Protein AF-A0A7G9YN73-F1 (afdb_monomer_lite)

Secondary structure (DSSP, 8-state):
--TTHHHHHHHHHHHHHTS----S-EE--EEEEEEEEE-TT-EEE-GGGEEEEEEEEETTEEEEEEEETTEEEEEEEESS-EEEEEEETTEEEEEEEEEEETTS-SSEEEEEEEEPPTTS--PPPSEEEEEEEEEBT-EEE-STTEEEEEEEEETTEEEEEEEETTEEEEEEEEETTT-EEEEEEEETTEEEEEEEEEEEEEETTTEEEEEEEEE-PPPPP------------HHHHHHHSHHHHHHHHHHHHHHHHHHHHHHHHHTT-

Structure (mmCIF, N/CA/C/O backbone):
data_AF-A0A7G9YN73-F1
#
_entry.id   AF-A0A7G9YN73-F1
#
loop_
_atom_site.group_PDB
_atom_site.id
_atom_site.type_symbol
_atom_site.label_atom_id
_atom_site.label_alt_id
_atom_site.label_comp_id
_atom_site.label_asym_id
_atom_site.label_entity_id
_atom_site.label_seq_id
_atom_site.pdbx_PDB_ins_code
_atom_site.Cartn_x
_atom_site.Cartn_y
_atom_site.Cartn_z
_atom_site.occupancy
_atom_site.B_iso_or_equiv
_atom_site.auth_seq_id
_atom_site.auth_comp_id
_atom_site.auth_asym_id
_atom_site.auth_atom_id
_atom_site.pdbx_PDB_model_num
ATOM 1 N N . MET A 1 1 ? -33.867 18.547 -53.505 1.00 44.62 1 MET A N 1
ATOM 2 C CA . MET A 1 1 ? -32.420 18.485 -53.198 1.00 44.62 1 MET A CA 1
ATOM 3 C C . MET A 1 1 ? -32.317 18.441 -51.689 1.00 44.62 1 MET A C 1
ATOM 5 O O . MET A 1 1 ? -32.310 19.485 -51.052 1.00 44.62 1 MET A O 1
ATOM 9 N N . ASP A 1 2 ? -32.331 17.235 -51.126 1.00 42.69 2 ASP A N 1
ATOM 10 C CA . ASP A 1 2 ? -32.435 17.046 -49.678 1.00 42.69 2 ASP A CA 1
ATOM 11 C C . ASP A 1 2 ? -31.037 16.909 -49.077 1.00 42.69 2 ASP A C 1
ATOM 13 O O . ASP A 1 2 ? -30.429 15.843 -49.051 1.00 42.69 2 ASP A O 1
ATOM 17 N N . GLY A 1 3 ? -30.502 18.043 -48.624 1.00 47.88 3 GLY A N 1
ATOM 18 C CA . GLY A 1 3 ? -29.172 18.182 -48.029 1.00 47.88 3 GLY A CA 1
ATOM 19 C C . GLY A 1 3 ? -29.056 17.668 -46.589 1.00 47.88 3 GLY A C 1
ATOM 20 O O . GLY A 1 3 ? -28.385 18.301 -45.776 1.00 47.88 3 GLY A O 1
ATOM 21 N N . SER A 1 4 ? -29.710 16.558 -46.233 1.00 47.06 4 SER A N 1
ATOM 22 C CA . SER A 1 4 ? -29.700 16.032 -44.854 1.00 47.06 4 SER A CA 1
ATOM 23 C C . SER A 1 4 ? -28.693 14.905 -44.613 1.00 47.06 4 SER A C 1
ATOM 25 O O . SER A 1 4 ? -28.302 14.667 -43.474 1.00 47.06 4 SER A O 1
ATOM 27 N N . THR A 1 5 ? -28.246 14.215 -45.661 1.00 47.91 5 THR A N 1
ATOM 28 C CA . THR A 1 5 ? -27.322 13.074 -45.565 1.00 47.91 5 THR A CA 1
ATOM 29 C C . THR A 1 5 ? -25.873 13.436 -45.196 1.00 47.91 5 THR A C 1
ATOM 31 O O . THR A 1 5 ? -25.288 12.689 -44.412 1.00 47.91 5 THR A O 1
ATOM 34 N N . PRO A 1 6 ? -25.273 14.567 -45.639 1.00 47.47 6 PRO A N 1
ATOM 35 C CA . PRO A 1 6 ? -23.891 14.872 -45.259 1.00 47.47 6 PRO A CA 1
ATOM 36 C C . PRO A 1 6 ? -23.761 15.294 -43.787 1.00 47.47 6 PRO A C 1
ATOM 38 O O . PRO A 1 6 ? -22.733 15.043 -43.172 1.00 47.47 6 PRO A O 1
ATOM 41 N N . ARG A 1 7 ? -24.803 15.868 -43.167 1.00 45.44 7 ARG A N 1
ATOM 42 C CA . ARG A 1 7 ? -24.726 16.353 -41.774 1.00 45.44 7 ARG A CA 1
ATOM 43 C C . ARG A 1 7 ? -24.653 15.227 -40.738 1.00 45.44 7 ARG A C 1
ATOM 45 O O . ARG A 1 7 ? -23.984 15.387 -39.725 1.00 45.44 7 ARG A O 1
ATOM 52 N N . ILE A 1 8 ? -25.291 14.085 -40.996 1.00 50.03 8 ILE A N 1
ATOM 53 C CA . ILE A 1 8 ? -25.320 12.950 -40.056 1.00 50.03 8 ILE A CA 1
ATOM 54 C C . ILE A 1 8 ? -23.959 12.237 -40.016 1.00 50.03 8 ILE A C 1
ATOM 56 O O . ILE A 1 8 ? -23.480 11.888 -38.940 1.00 50.03 8 ILE A O 1
ATOM 60 N N . ILE A 1 9 ? -23.281 12.101 -41.161 1.00 51.75 9 ILE A N 1
ATOM 61 C CA . ILE A 1 9 ? -21.940 11.497 -41.227 1.00 51.75 9 ILE A CA 1
ATOM 62 C C . ILE A 1 9 ? -20.922 12.362 -40.466 1.00 51.75 9 ILE A C 1
ATOM 64 O O . ILE A 1 9 ? -20.153 11.830 -39.670 1.00 51.75 9 ILE A O 1
ATOM 68 N N . PHE A 1 10 ? -20.975 13.691 -40.616 1.00 49.09 10 PHE A N 1
ATOM 69 C CA . PHE A 1 10 ? -20.087 14.606 -39.886 1.00 49.09 10 PHE A CA 1
ATOM 70 C C . PHE A 1 10 ? -20.322 14.613 -38.367 1.00 49.09 10 PHE A C 1
ATOM 72 O O . PHE A 1 10 ? -19.358 14.693 -37.613 1.00 49.09 10 PHE A O 1
ATOM 79 N N . ILE A 1 11 ? -21.569 14.477 -37.900 1.00 51.62 11 ILE A N 1
ATOM 80 C CA . ILE A 1 11 ? -21.872 14.405 -36.459 1.00 51.62 11 ILE A CA 1
ATOM 81 C C . ILE A 1 11 ? -21.387 13.073 -35.863 1.00 51.62 11 ILE A C 1
ATOM 83 O O . ILE A 1 11 ? -20.844 13.060 -34.764 1.00 51.62 11 ILE A O 1
ATOM 87 N N . THR A 1 12 ? -21.498 11.963 -36.600 1.00 51.97 12 THR A N 1
ATOM 88 C CA . THR A 1 12 ? -21.032 10.645 -36.124 1.00 51.97 12 THR A CA 1
ATOM 89 C C . THR A 1 12 ? -19.499 10.563 -36.083 1.00 51.97 12 THR A C 1
ATOM 91 O O . THR A 1 12 ? -18.935 10.016 -35.138 1.00 51.97 12 THR A O 1
ATOM 94 N N . LEU A 1 13 ? -18.813 11.173 -37.061 1.00 47.59 13 LEU A N 1
ATOM 95 C CA . LEU A 1 13 ? -17.350 11.286 -37.075 1.00 47.59 13 LEU A CA 1
ATOM 96 C C . LEU A 1 13 ? -16.834 12.239 -35.980 1.00 47.59 13 LEU A C 1
ATOM 98 O O . LEU A 1 13 ? -15.791 11.984 -35.389 1.00 47.59 13 LEU A O 1
ATOM 102 N N . ALA A 1 14 ? -17.584 13.304 -35.669 1.00 51.03 14 ALA A N 1
ATOM 103 C CA . ALA A 1 14 ? -17.273 14.196 -34.555 1.00 51.03 14 ALA A CA 1
ATOM 104 C C . ALA A 1 14 ? -17.432 13.493 -33.197 1.00 51.03 14 ALA A C 1
ATOM 106 O O . ALA A 1 14 ? -16.601 13.692 -32.327 1.00 51.03 14 ALA A O 1
ATOM 107 N N . ILE A 1 15 ? -18.424 12.612 -33.021 1.00 50.22 15 ILE A N 1
ATOM 108 C CA . ILE A 1 15 ? -18.606 11.850 -31.770 1.00 50.22 15 ILE A CA 1
ATOM 109 C C . ILE A 1 15 ? -17.478 10.820 -31.557 1.00 50.22 15 ILE A C 1
ATOM 111 O O . ILE A 1 15 ? -17.056 10.619 -30.423 1.00 50.22 15 ILE A O 1
ATOM 115 N N . LEU A 1 16 ? -16.918 10.236 -32.625 1.00 47.12 16 LEU A N 1
ATOM 116 C CA . LEU A 1 16 ? -15.710 9.391 -32.552 1.00 47.12 16 LEU A CA 1
ATOM 117 C C . LEU A 1 16 ? -14.421 10.188 -32.269 1.00 47.12 16 LEU A C 1
ATOM 119 O O . LEU A 1 16 ? -13.476 9.634 -31.716 1.00 47.12 16 LEU A O 1
ATOM 123 N N . LEU A 1 17 ? -14.388 11.481 -32.611 1.00 42.28 17 LEU A N 1
ATOM 124 C CA . LEU A 1 17 ? -13.289 12.406 -32.292 1.00 42.28 17 LEU A CA 1
ATOM 125 C C . LEU A 1 17 ? -13.424 13.068 -30.908 1.00 42.28 17 LEU A C 1
ATOM 127 O O . LEU A 1 17 ? -12.475 13.697 -30.450 1.00 42.28 17 LEU A O 1
ATOM 131 N N . ILE A 1 18 ? -14.572 12.917 -30.238 1.00 41.09 18 ILE A N 1
ATOM 132 C CA . ILE A 1 18 ? -14.818 13.361 -28.855 1.00 41.09 18 ILE A CA 1
ATOM 133 C C . ILE A 1 18 ? -14.827 12.137 -27.921 1.00 41.09 18 ILE A C 1
ATOM 135 O O . ILE A 1 18 ? -15.539 12.109 -26.921 1.00 41.09 18 ILE A O 1
ATOM 139 N N . ILE A 1 19 ? -14.025 11.100 -28.205 1.00 46.16 19 ILE A N 1
ATOM 140 C CA . ILE A 1 19 ? -13.527 10.291 -27.088 1.00 46.16 19 ILE A CA 1
ATOM 141 C C . ILE A 1 19 ? -12.626 11.255 -26.328 1.00 46.16 19 ILE A C 1
ATOM 143 O O . ILE A 1 19 ? -11.662 11.751 -26.919 1.00 46.16 19 ILE A O 1
ATOM 147 N N . PRO A 1 20 ? -12.944 11.598 -25.074 1.00 41.44 20 PRO A N 1
ATOM 148 C CA . PRO A 1 20 ? -12.065 12.444 -24.313 1.00 41.44 20 PRO A CA 1
ATOM 149 C C . PRO A 1 20 ? -10.736 11.699 -24.244 1.00 41.44 20 PRO A C 1
ATOM 151 O O . PRO A 1 20 ? -10.624 10.674 -23.574 1.00 41.44 20 PRO A O 1
ATOM 154 N N . ILE A 1 21 ? -9.709 12.234 -24.897 1.00 46.59 21 ILE A N 1
ATOM 155 C CA . ILE A 1 21 ? -8.358 12.117 -24.368 1.00 46.59 21 ILE A CA 1
ATOM 156 C C . ILE A 1 21 ? -8.393 12.983 -23.105 1.00 46.59 21 ILE A C 1
ATOM 158 O O . ILE A 1 21 ? -7.892 14.104 -23.070 1.00 46.59 21 ILE A O 1
ATOM 162 N N . CYS A 1 22 ? -9.100 12.501 -22.081 1.00 40.88 22 CYS A N 1
ATOM 163 C CA . CYS A 1 22 ? -8.922 12.956 -20.722 1.00 40.88 22 CYS A CA 1
ATOM 164 C C . CYS A 1 22 ? -7.547 12.427 -20.336 1.00 40.88 22 CYS A C 1
ATOM 166 O O . CYS A 1 22 ? -7.426 11.371 -19.731 1.00 40.88 22 CYS A O 1
ATOM 168 N N . ALA A 1 23 ? -6.509 13.142 -20.769 1.00 40.47 23 ALA A N 1
ATOM 169 C CA . ALA A 1 23 ? -5.160 13.006 -20.257 1.00 40.47 23 ALA A CA 1
ATOM 170 C C . ALA A 1 23 ? -5.147 13.553 -18.820 1.00 40.47 23 ALA A C 1
ATOM 172 O O . ALA A 1 23 ? -4.638 14.634 -18.545 1.00 40.47 23 ALA A O 1
ATOM 173 N N . GLY A 1 24 ? -5.816 12.836 -17.922 1.00 42.75 24 GLY A N 1
ATOM 174 C CA . GLY A 1 24 ? -5.431 12.741 -16.525 1.00 42.75 24 GLY A CA 1
ATOM 175 C C . GLY A 1 24 ? -4.722 11.402 -16.376 1.00 42.75 24 GLY A C 1
ATOM 176 O O . GLY A 1 24 ? -5.079 10.451 -17.072 1.00 42.75 24 GLY A O 1
ATOM 177 N N . ASN A 1 25 ? -3.696 11.329 -15.534 1.00 50.41 25 ASN A N 1
ATOM 178 C CA . ASN A 1 25 ? -3.070 10.046 -15.226 1.00 50.41 25 ASN A CA 1
ATOM 179 C C . ASN A 1 25 ? -4.159 9.066 -14.774 1.00 50.41 25 ASN A C 1
ATOM 181 O O . ASN A 1 25 ? -4.993 9.420 -13.936 1.00 50.41 25 ASN A O 1
ATOM 185 N N . VAL A 1 26 ? -4.179 7.873 -15.364 1.00 75.50 26 VAL A N 1
ATOM 186 C CA . VAL A 1 26 ? -5.097 6.813 -14.957 1.00 75.50 26 VAL A CA 1
ATOM 187 C C . VAL A 1 26 ? -4.308 5.901 -14.033 1.00 75.50 26 VAL A C 1
ATOM 189 O O . VAL A 1 26 ? -3.443 5.164 -14.491 1.00 75.50 26 VAL A O 1
ATOM 192 N N . HIS A 1 27 ? -4.581 5.952 -12.735 1.00 71.38 27 HIS A N 1
ATOM 193 C CA . HIS A 1 27 ? -4.165 4.878 -11.841 1.00 71.38 27 HIS A CA 1
ATOM 194 C C . HIS A 1 27 ? -5.341 3.928 -11.631 1.00 71.38 27 HIS A C 1
ATOM 196 O O . HIS A 1 27 ? -6.488 4.346 -11.454 1.00 71.38 27 HIS A O 1
ATOM 202 N N . GLU A 1 28 ? -5.049 2.636 -11.697 1.00 81.00 28 GLU A N 1
ATOM 203 C CA . GLU A 1 28 ? -5.967 1.589 -11.260 1.00 81.00 28 GLU A CA 1
ATOM 204 C C . GLU A 1 28 ? -5.991 1.521 -9.722 1.00 81.00 28 GLU A C 1
ATOM 206 O O . GLU A 1 28 ? -5.367 2.327 -9.030 1.00 81.00 28 GLU A O 1
ATOM 211 N N . ALA A 1 29 ? -6.719 0.553 -9.164 1.00 82.94 29 ALA A N 1
ATOM 212 C CA . ALA A 1 29 ? -6.701 0.310 -7.726 1.00 82.94 29 ALA A CA 1
ATOM 213 C C . ALA A 1 29 ? -5.267 0.080 -7.207 1.00 82.94 29 ALA A C 1
ATOM 215 O O . ALA A 1 29 ? -4.475 -0.627 -7.839 1.00 82.94 29 ALA A O 1
ATOM 216 N N . THR A 1 30 ? -4.958 0.647 -6.038 1.00 87.88 30 THR A N 1
ATOM 217 C CA . THR A 1 30 ? -3.738 0.332 -5.287 1.00 87.88 30 THR A CA 1
ATOM 218 C C . THR A 1 30 ? -3.793 -1.125 -4.836 1.00 87.88 30 THR A C 1
ATOM 220 O O . THR A 1 30 ? -4.767 -1.541 -4.210 1.00 87.88 30 THR A O 1
ATOM 223 N N . ILE A 1 31 ? -2.753 -1.891 -5.153 1.00 89.75 31 ILE A N 1
ATOM 224 C CA . ILE A 1 31 ? -2.639 -3.322 -4.830 1.00 89.75 31 ILE A CA 1
ATOM 225 C C . ILE A 1 31 ? -1.489 -3.623 -3.870 1.00 89.75 31 ILE A C 1
ATOM 227 O O . ILE A 1 31 ? -1.466 -4.688 -3.269 1.00 89.75 31 ILE A O 1
ATOM 231 N N . CYS A 1 32 ? -0.564 -2.682 -3.684 1.00 90.62 32 CYS A N 1
ATOM 232 C CA . CYS A 1 32 ? 0.444 -2.744 -2.635 1.00 90.62 32 CYS A CA 1
ATOM 233 C C . CYS A 1 32 ? 0.720 -1.338 -2.102 1.00 90.62 32 CYS A C 1
ATOM 235 O O . CYS A 1 32 ? 0.728 -0.365 -2.857 1.00 90.62 32 CYS A O 1
ATOM 237 N N . TYR A 1 33 ? 0.946 -1.253 -0.795 1.00 91.69 33 TYR A N 1
ATOM 238 C CA . TYR A 1 33 ? 1.404 -0.053 -0.107 1.00 91.69 33 TYR A CA 1
ATOM 239 C C . TYR A 1 33 ? 2.494 -0.438 0.886 1.00 91.69 33 TYR A C 1
ATOM 241 O O . TYR A 1 33 ? 2.354 -1.430 1.609 1.00 91.69 33 TYR A O 1
ATOM 249 N N . LEU A 1 34 ? 3.559 0.350 0.932 1.00 90.69 34 LEU A N 1
ATOM 250 C CA . LEU A 1 34 ? 4.648 0.185 1.877 1.00 90.69 34 LEU A CA 1
ATOM 251 C C . LEU A 1 34 ? 5.111 1.550 2.371 1.00 90.69 34 LEU A C 1
ATOM 253 O O . LEU A 1 34 ? 5.325 2.457 1.577 1.00 90.69 34 LEU A O 1
ATOM 257 N N . GLU A 1 35 ? 5.326 1.643 3.673 1.00 91.94 35 GLU A N 1
ATOM 258 C CA . GLU A 1 35 ? 6.032 2.742 4.314 1.00 91.94 35 GLU A CA 1
ATOM 259 C C . GLU A 1 35 ? 7.126 2.113 5.177 1.00 91.94 35 GLU A C 1
ATOM 261 O O . GLU A 1 35 ? 6.821 1.319 6.070 1.00 91.94 35 GLU A O 1
ATOM 266 N N . ASP A 1 36 ? 8.390 2.353 4.829 1.00 91.06 36 ASP A N 1
ATOM 267 C CA . ASP A 1 36 ? 9.529 1.679 5.461 1.00 91.06 36 ASP A CA 1
ATOM 268 C C . ASP A 1 36 ? 10.815 2.517 5.393 1.00 91.06 36 ASP A C 1
ATOM 270 O O . ASP A 1 36 ? 10.938 3.458 4.603 1.00 91.06 36 ASP A O 1
ATOM 274 N N . SER A 1 37 ? 11.798 2.148 6.214 1.00 95.19 37 SER A N 1
ATOM 275 C CA . SER A 1 37 ? 13.173 2.632 6.081 1.00 95.19 37 SER A CA 1
ATOM 276 C C . SER A 1 37 ? 13.917 1.736 5.100 1.00 95.19 37 SER A C 1
ATOM 278 O O . SER A 1 37 ? 13.965 0.528 5.313 1.00 95.19 37 SER A O 1
ATOM 280 N N . VAL A 1 38 ? 14.526 2.319 4.069 1.00 96.25 38 VAL A N 1
ATOM 281 C CA . VAL A 1 38 ? 15.310 1.584 3.068 1.00 96.25 38 VAL A CA 1
ATOM 282 C C . VAL A 1 38 ? 16.768 2.031 3.049 1.00 96.25 38 VAL A C 1
ATOM 284 O O . VAL A 1 38 ? 17.078 3.202 3.294 1.00 96.25 38 VAL A O 1
ATOM 287 N N . GLU A 1 39 ? 17.645 1.082 2.745 1.00 97.31 39 GLU A N 1
ATOM 288 C CA . GLU A 1 39 ? 19.096 1.228 2.648 1.00 97.31 39 GLU A CA 1
ATOM 289 C C . GLU A 1 39 ? 19.598 0.940 1.226 1.00 97.31 39 GLU A C 1
ATOM 291 O O . GLU A 1 39 ? 18.922 0.310 0.404 1.00 97.31 39 GLU A O 1
ATOM 296 N N . THR A 1 40 ? 20.816 1.395 0.917 1.00 97.81 40 THR A N 1
ATOM 297 C CA . THR A 1 40 ? 21.476 1.033 -0.344 1.00 97.81 40 THR A CA 1
ATOM 298 C C . THR A 1 40 ? 21.628 -0.487 -0.463 1.00 97.81 40 THR A C 1
ATOM 300 O O . THR A 1 40 ? 22.223 -1.143 0.392 1.00 97.81 40 THR A O 1
ATOM 303 N N . GLY A 1 41 ? 21.164 -1.040 -1.581 1.00 96.81 41 GLY A N 1
ATOM 304 C CA . GLY A 1 41 ? 21.175 -2.469 -1.882 1.00 96.81 41 GLY A CA 1
ATOM 305 C C . GLY A 1 41 ? 19.866 -3.191 -1.561 1.00 96.81 41 GLY A C 1
ATOM 306 O O . GLY A 1 41 ? 19.745 -4.371 -1.903 1.00 96.81 41 GLY A O 1
ATOM 307 N N . ASP A 1 42 ? 18.886 -2.515 -0.954 1.00 96.44 42 ASP A N 1
ATOM 308 C CA . ASP A 1 42 ? 17.579 -3.111 -0.691 1.00 96.44 42 ASP A CA 1
ATOM 309 C C . ASP A 1 42 ? 16.839 -3.466 -1.985 1.00 96.44 42 ASP A C 1
ATOM 311 O O . ASP A 1 42 ? 16.868 -2.744 -2.986 1.00 96.44 42 ASP A O 1
ATOM 315 N N . ALA A 1 43 ? 16.129 -4.594 -1.939 1.00 95.00 43 ALA A N 1
ATOM 316 C CA . ALA A 1 43 ? 15.275 -5.073 -3.014 1.00 95.00 43 ALA A CA 1
ATOM 317 C C . ALA A 1 43 ? 13.892 -5.433 -2.467 1.00 95.00 43 ALA A C 1
ATOM 319 O O . ALA A 1 43 ? 13.757 -6.173 -1.491 1.00 95.00 43 ALA A O 1
ATOM 320 N N . LEU A 1 44 ? 12.860 -4.924 -3.129 1.00 92.50 44 LEU A N 1
ATOM 321 C CA . LEU A 1 44 ? 11.466 -5.101 -2.760 1.00 92.50 44 LEU A CA 1
ATOM 322 C C . LEU A 1 44 ? 10.745 -5.841 -3.877 1.00 92.50 44 LEU A C 1
ATOM 324 O O . LEU A 1 44 ? 10.524 -5.291 -4.956 1.00 92.50 44 LEU A O 1
ATOM 328 N N . ASP A 1 45 ? 10.378 -7.088 -3.601 1.00 91.81 45 ASP A N 1
ATOM 329 C CA . ASP A 1 45 ? 9.472 -7.857 -4.447 1.00 91.81 45 ASP A CA 1
ATOM 330 C C . ASP A 1 45 ? 8.038 -7.355 -4.255 1.00 91.81 45 ASP A C 1
ATOM 332 O O . ASP A 1 45 ? 7.532 -7.278 -3.132 1.00 91.81 45 ASP A O 1
ATOM 336 N N . LEU A 1 46 ? 7.405 -6.993 -5.368 1.00 91.50 46 LEU A N 1
ATOM 337 C CA . LEU A 1 46 ? 6.073 -6.404 -5.437 1.00 91.50 46 LEU A CA 1
ATOM 338 C C . LEU A 1 46 ? 5.097 -7.359 -6.140 1.00 91.50 46 LEU A C 1
ATOM 340 O O . LEU A 1 46 ? 5.462 -8.432 -6.633 1.00 91.50 46 LEU A O 1
ATOM 344 N N . GLU A 1 47 ? 3.828 -6.965 -6.213 1.00 89.94 47 GLU A N 1
ATOM 345 C CA . GLU A 1 47 ? 2.809 -7.746 -6.911 1.00 89.94 47 GLU A CA 1
ATOM 346 C C . GLU A 1 47 ? 3.047 -7.733 -8.434 1.00 89.94 47 GLU A C 1
ATOM 348 O O . GLU A 1 47 ? 3.799 -6.916 -8.973 1.00 89.94 47 GLU A O 1
ATOM 353 N N . GLN A 1 48 ? 2.396 -8.645 -9.164 1.00 90.38 48 GLN A N 1
ATOM 354 C CA . GLN A 1 48 ? 2.465 -8.739 -10.637 1.00 90.38 48 GLN A CA 1
ATOM 355 C C . GLN A 1 48 ? 3.897 -8.892 -11.211 1.00 90.38 48 GLN A C 1
ATOM 357 O O . GLN A 1 48 ? 4.159 -8.556 -12.374 1.00 90.38 48 GLN A O 1
ATOM 362 N N . GLY A 1 49 ? 4.815 -9.436 -10.402 1.00 90.44 49 GLY A N 1
ATOM 363 C CA . GLY A 1 49 ? 6.194 -9.749 -10.787 1.00 90.44 49 GLY A CA 1
ATOM 364 C C . GLY A 1 49 ? 7.111 -8.532 -10.889 1.00 90.44 49 GLY A C 1
ATOM 365 O O . GLY A 1 49 ? 8.162 -8.626 -11.523 1.00 90.44 49 GLY A O 1
ATOM 366 N N . TYR A 1 50 ? 6.710 -7.392 -10.324 1.00 94.38 50 TYR A N 1
ATOM 367 C CA . TYR A 1 50 ? 7.567 -6.218 -10.239 1.00 94.38 50 TYR A CA 1
ATOM 368 C C . TYR A 1 50 ? 8.569 -6.347 -9.094 1.00 94.38 50 TYR A C 1
ATOM 370 O O . TYR A 1 50 ? 8.264 -6.921 -8.052 1.00 94.38 50 TYR A O 1
ATOM 378 N N . ARG A 1 51 ? 9.753 -5.767 -9.275 1.00 95.56 51 ARG A N 1
ATOM 379 C CA . ARG A 1 51 ? 10.744 -5.595 -8.212 1.00 95.56 51 ARG A CA 1
ATOM 380 C C . ARG A 1 51 ? 11.325 -4.192 -8.286 1.00 95.56 51 ARG A C 1
ATOM 382 O O . ARG A 1 51 ? 11.691 -3.748 -9.371 1.00 95.56 51 ARG A O 1
ATOM 389 N N . LEU A 1 52 ? 11.416 -3.521 -7.145 1.00 96.75 52 LEU A N 1
ATOM 390 C CA . LEU A 1 52 ? 12.122 -2.250 -6.982 1.00 96.75 52 LEU A CA 1
ATOM 391 C C . LEU A 1 52 ? 13.450 -2.517 -6.273 1.00 96.75 52 LEU A C 1
ATOM 393 O O . LEU A 1 52 ? 13.456 -3.191 -5.245 1.00 96.75 52 LEU A O 1
ATOM 397 N N . THR A 1 53 ? 14.555 -1.993 -6.792 1.00 97.75 53 THR A N 1
ATOM 398 C CA . THR A 1 53 ? 15.852 -1.988 -6.106 1.00 97.75 53 THR A CA 1
ATOM 399 C C . THR A 1 53 ? 16.285 -0.563 -5.808 1.00 97.75 53 THR A C 1
ATOM 401 O O . THR A 1 53 ? 16.057 0.349 -6.608 1.00 97.75 53 THR A O 1
ATOM 404 N N . ILE A 1 54 ? 16.893 -0.378 -4.640 1.00 97.94 54 ILE A N 1
ATOM 405 C CA . ILE A 1 54 ? 17.518 0.874 -4.229 1.00 97.94 54 ILE A CA 1
ATOM 406 C C . ILE A 1 54 ? 19.019 0.718 -4.451 1.00 97.94 54 ILE A C 1
ATOM 408 O O . ILE A 1 54 ? 19.718 0.102 -3.653 1.00 97.94 54 ILE A O 1
ATOM 412 N N . ASP A 1 55 ? 19.517 1.220 -5.575 1.00 97.75 55 ASP A N 1
ATOM 413 C CA . ASP A 1 55 ? 20.876 0.922 -6.029 1.00 97.75 55 ASP A CA 1
ATOM 414 C C . ASP A 1 55 ? 21.934 1.792 -5.331 1.00 97.75 55 ASP A C 1
ATOM 416 O O . ASP A 1 55 ? 23.068 1.351 -5.145 1.00 97.75 55 ASP A O 1
ATOM 420 N N . ASP A 1 56 ? 21.578 3.027 -4.960 1.00 97.88 56 ASP A N 1
ATOM 421 C CA . ASP A 1 56 ? 22.430 3.971 -4.220 1.00 97.88 56 ASP A CA 1
ATOM 422 C C . ASP A 1 56 ? 21.569 5.070 -3.580 1.00 97.88 56 ASP A C 1
ATOM 424 O O . ASP A 1 56 ? 20.690 5.623 -4.243 1.00 97.88 56 ASP A O 1
ATOM 428 N N . ILE A 1 57 ? 21.842 5.447 -2.329 1.00 97.56 57 ILE A N 1
ATOM 429 C CA . ILE A 1 57 ? 21.200 6.593 -1.667 1.00 97.56 57 ILE A CA 1
ATOM 430 C C . ILE A 1 57 ? 22.246 7.663 -1.357 1.00 97.56 57 ILE A C 1
ATOM 432 O O . ILE A 1 57 ? 23.201 7.470 -0.603 1.00 97.56 57 ILE A O 1
ATOM 436 N N . ARG A 1 58 ? 22.020 8.865 -1.881 1.00 95.06 58 ARG A N 1
ATOM 437 C CA . ARG A 1 58 ? 22.810 10.062 -1.601 1.00 95.06 58 ARG A CA 1
ATOM 438 C C . ARG A 1 58 ? 21.926 11.145 -1.011 1.00 95.06 58 ARG A C 1
ATOM 440 O O . ARG A 1 58 ? 20.699 11.113 -1.035 1.00 95.06 58 ARG A O 1
ATOM 447 N N . LYS A 1 59 ? 22.574 12.178 -0.484 1.00 93.62 59 LYS A N 1
ATOM 448 C CA . LYS A 1 59 ? 21.849 13.354 -0.021 1.00 93.62 59 LYS A CA 1
ATOM 449 C C . LYS A 1 59 ? 21.106 14.003 -1.196 1.00 93.62 59 LYS A C 1
ATOM 451 O O . LYS A 1 59 ? 21.747 14.489 -2.126 1.00 93.62 59 LYS A O 1
ATOM 456 N N . ASN A 1 60 ? 19.782 14.084 -1.077 1.00 94.00 60 ASN A N 1
ATOM 457 C CA . ASN A 1 60 ? 18.835 14.625 -2.061 1.00 94.00 60 ASN A CA 1
ATOM 458 C C . ASN A 1 60 ? 18.687 13.834 -3.375 1.00 94.00 60 ASN A C 1
ATOM 460 O O . ASN A 1 60 ? 18.029 14.340 -4.281 1.00 94.00 60 ASN A O 1
ATOM 464 N N . ASP A 1 61 ? 19.295 12.655 -3.508 1.00 96.25 61 ASP A N 1
ATOM 465 C CA . ASP A 1 61 ? 19.232 11.863 -4.741 1.00 96.25 61 ASP A CA 1
ATOM 466 C C . ASP A 1 61 ? 19.355 10.369 -4.430 1.00 96.25 61 ASP A C 1
ATOM 468 O O . ASP A 1 61 ? 20.162 9.990 -3.587 1.00 96.25 61 ASP A O 1
ATOM 472 N N . ALA A 1 62 ? 18.583 9.524 -5.101 1.00 97.38 62 ALA A N 1
ATOM 473 C CA . ALA A 1 62 ? 18.684 8.072 -5.001 1.00 97.38 62 ALA A CA 1
ATOM 474 C C . ALA A 1 62 ? 18.635 7.444 -6.391 1.00 97.38 62 ALA A C 1
ATOM 476 O O . ALA A 1 62 ? 17.805 7.826 -7.215 1.00 97.38 62 ALA A O 1
ATOM 477 N N . ALA A 1 63 ? 19.516 6.483 -6.648 1.00 98.06 63 ALA A N 1
ATOM 478 C CA . ALA A 1 63 ? 19.450 5.636 -7.827 1.00 98.06 63 ALA A CA 1
ATOM 479 C C . ALA A 1 63 ? 18.529 4.449 -7.534 1.00 98.06 63 ALA A C 1
ATOM 481 O O . ALA A 1 63 ? 18.697 3.766 -6.523 1.00 98.06 63 ALA A O 1
ATOM 482 N N . ILE A 1 64 ? 17.561 4.222 -8.414 1.00 98.12 64 ILE A N 1
ATOM 483 C CA . ILE A 1 64 ? 16.618 3.112 -8.326 1.00 98.12 64 ILE A CA 1
ATOM 484 C C . ILE A 1 64 ? 16.543 2.370 -9.655 1.00 98.12 64 ILE A C 1
ATOM 486 O O . ILE A 1 64 ? 16.637 2.979 -10.729 1.00 98.12 64 ILE A O 1
ATOM 490 N N . SER A 1 65 ? 16.248 1.078 -9.573 1.00 98.31 65 SER A N 1
ATOM 491 C CA . SER A 1 65 ? 15.909 0.270 -10.739 1.00 98.31 65 SER A CA 1
ATOM 492 C C . SER A 1 65 ? 14.599 -0.477 -10.525 1.00 98.31 65 SER A C 1
ATOM 494 O O . SER A 1 65 ? 14.270 -0.920 -9.425 1.00 98.31 65 SER A O 1
ATOM 496 N N . ILE A 1 66 ? 13.811 -0.589 -11.592 1.00 98.06 66 ILE A N 1
ATOM 497 C CA . ILE A 1 66 ? 12.558 -1.345 -11.599 1.00 98.06 66 ILE A CA 1
ATOM 498 C C . ILE A 1 66 ? 12.716 -2.493 -12.579 1.00 98.06 66 ILE A C 1
ATOM 500 O O . ILE A 1 66 ? 13.095 -2.299 -13.736 1.00 98.06 66 ILE A O 1
ATOM 504 N N . PHE A 1 67 ? 12.351 -3.681 -12.120 1.00 97.31 67 PHE A N 1
ATOM 505 C CA . PHE A 1 67 ? 12.337 -4.903 -12.903 1.00 97.31 67 PHE A CA 1
ATOM 506 C C . PHE A 1 67 ? 10.908 -5.425 -13.047 1.00 97.31 67 PHE A C 1
ATOM 508 O O . PHE A 1 67 ? 10.072 -5.235 -12.162 1.00 97.31 67 PHE A O 1
ATOM 515 N N . ASN A 1 68 ? 10.634 -6.125 -14.147 1.00 93.44 68 ASN A N 1
ATOM 516 C CA . ASN A 1 68 ? 9.488 -7.025 -14.254 1.00 93.44 68 ASN A CA 1
ATOM 517 C C . ASN A 1 68 ? 9.998 -8.427 -14.612 1.00 93.44 68 ASN A C 1
ATOM 519 O O . ASN A 1 68 ? 10.527 -8.650 -15.702 1.00 93.44 68 ASN A O 1
ATOM 523 N N . GLY A 1 69 ? 9.890 -9.370 -13.676 1.00 89.50 69 GLY A N 1
ATOM 524 C CA . GLY A 1 69 ? 10.604 -10.640 -13.765 1.00 89.50 69 GLY A CA 1
ATOM 525 C C . GLY A 1 69 ? 12.120 -10.417 -13.752 1.00 89.50 69 GLY A C 1
ATOM 526 O O . GLY A 1 69 ? 12.655 -9.817 -12.826 1.00 89.50 69 GLY A O 1
ATOM 527 N N . SER A 1 70 ? 12.819 -10.900 -14.780 1.00 90.56 70 SER A N 1
ATOM 528 C CA . SER A 1 70 ? 14.275 -10.740 -14.922 1.00 90.56 70 SER A CA 1
ATOM 529 C C . SER A 1 70 ? 14.699 -9.527 -15.757 1.00 90.56 70 SER A C 1
ATOM 531 O O . SER A 1 70 ? 15.893 -9.327 -15.962 1.00 90.56 70 SER A O 1
ATOM 533 N N . GLU A 1 71 ? 13.753 -8.773 -16.317 1.00 95.00 71 GLU A N 1
ATOM 534 C CA . GLU A 1 71 ? 14.037 -7.650 -17.214 1.00 95.00 71 GLU A CA 1
ATOM 535 C C . GLU A 1 71 ? 14.078 -6.334 -16.434 1.00 95.00 71 GLU A C 1
ATOM 537 O O . GLU A 1 71 ? 13.109 -5.996 -15.755 1.00 95.00 71 GLU A O 1
ATOM 542 N N . GLU A 1 72 ? 15.184 -5.590 -16.550 1.00 96.81 72 GLU A N 1
ATOM 543 C CA . GLU A 1 72 ? 15.288 -4.205 -16.076 1.00 96.81 72 GLU A CA 1
ATOM 544 C C . GLU A 1 72 ? 14.512 -3.300 -17.037 1.00 96.81 72 GLU A C 1
ATOM 546 O O . GLU A 1 72 ? 14.872 -3.158 -18.207 1.00 96.81 72 GLU A O 1
ATOM 551 N N . ILE A 1 73 ? 13.424 -2.707 -16.552 1.00 96.94 73 ILE A N 1
ATOM 552 C CA . ILE A 1 73 ? 12.540 -1.855 -17.359 1.00 96.94 73 ILE A CA 1
ATOM 553 C C . ILE A 1 73 ? 12.767 -0.364 -17.098 1.00 96.94 73 ILE A C 1
ATOM 555 O O . ILE A 1 73 ? 12.349 0.473 -17.900 1.00 96.94 73 ILE A O 1
ATOM 559 N N . LEU A 1 74 ? 13.419 -0.024 -15.985 1.00 97.06 74 LEU A N 1
ATOM 560 C CA . LEU A 1 74 ? 13.812 1.335 -15.639 1.00 97.06 74 LEU A CA 1
ATOM 561 C C . LEU A 1 74 ? 15.083 1.303 -14.793 1.00 97.06 74 LEU A C 1
ATOM 563 O O . LEU A 1 74 ? 15.168 0.511 -13.862 1.00 97.06 74 LEU A O 1
ATOM 567 N N . ASN A 1 75 ? 15.989 2.235 -15.069 1.00 97.25 75 ASN A N 1
ATOM 568 C CA . ASN A 1 75 ? 17.110 2.602 -14.212 1.00 97.25 75 ASN A CA 1
ATOM 569 C C . ASN A 1 75 ? 17.201 4.134 -14.216 1.00 97.25 75 ASN A C 1
ATOM 571 O O . ASN A 1 75 ? 17.305 4.741 -15.289 1.00 97.25 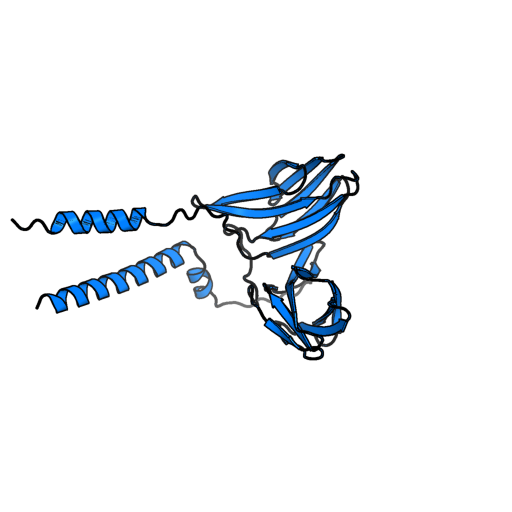75 ASN A O 1
ATOM 575 N N . THR A 1 76 ? 17.047 4.775 -13.058 1.00 97.38 76 THR A N 1
ATOM 576 C CA . THR A 1 76 ? 16.986 6.241 -12.969 1.00 97.38 76 THR A CA 1
ATOM 577 C C . THR A 1 76 ? 17.437 6.760 -11.610 1.00 97.38 76 THR A C 1
ATOM 579 O O . THR A 1 76 ? 17.400 6.052 -10.611 1.00 97.38 76 THR A O 1
ATOM 582 N N . SER A 1 77 ? 17.786 8.045 -11.568 1.00 96.94 77 SER A N 1
ATOM 583 C CA . SER A 1 77 ? 17.934 8.806 -10.327 1.00 96.94 77 SER A CA 1
ATOM 584 C C . SER A 1 77 ? 16.646 9.568 -10.000 1.00 96.94 77 SER A C 1
ATOM 586 O O . SER A 1 77 ? 16.003 10.108 -10.908 1.00 96.94 77 SER A O 1
ATOM 588 N N . ILE A 1 78 ? 16.273 9.617 -8.721 1.00 96.38 78 ILE A N 1
ATOM 589 C CA . ILE A 1 78 ? 15.107 10.336 -8.195 1.00 96.38 78 ILE A CA 1
ATOM 590 C C . ILE A 1 78 ? 15.518 11.240 -7.030 1.00 96.38 78 ILE A C 1
ATOM 592 O O . ILE A 1 78 ? 16.338 10.870 -6.198 1.00 96.38 78 ILE A O 1
ATOM 596 N N . SER A 1 79 ? 14.905 12.420 -6.932 1.00 94.19 79 SER A N 1
ATOM 597 C CA . SER A 1 79 ? 15.208 13.416 -5.892 1.00 94.19 79 SER A CA 1
ATOM 598 C C . SER A 1 79 ? 14.044 13.651 -4.916 1.00 94.19 79 SER A C 1
ATOM 600 O O . SER A 1 79 ? 13.925 14.737 -4.346 1.00 94.19 79 SER A O 1
ATOM 602 N N . GLY A 1 80 ? 13.135 12.681 -4.786 1.00 92.38 80 GLY A N 1
ATOM 603 C CA . GLY A 1 80 ? 11.876 12.787 -4.045 1.00 92.38 80 GLY A CA 1
ATOM 604 C C . GLY A 1 80 ? 10.799 11.922 -4.695 1.00 92.38 80 GLY A C 1
ATOM 605 O O . GLY A 1 80 ? 11.057 10.759 -4.995 1.00 92.38 80 GLY A O 1
ATOM 606 N N . ASP A 1 81 ? 9.625 12.501 -4.947 1.00 96.19 81 ASP A N 1
ATOM 607 C CA . ASP A 1 81 ? 8.504 11.798 -5.573 1.00 96.19 81 ASP A CA 1
ATOM 608 C C . ASP A 1 81 ? 8.803 11.404 -7.025 1.00 96.19 81 ASP A C 1
ATOM 610 O O . ASP A 1 81 ? 9.228 12.221 -7.848 1.00 96.19 81 ASP A O 1
ATOM 614 N N . TYR A 1 82 ? 8.503 10.156 -7.362 1.00 96.38 82 TYR A N 1
ATOM 615 C CA . TYR A 1 82 ? 8.643 9.599 -8.694 1.00 96.38 82 TYR A CA 1
ATOM 616 C C . TYR A 1 82 ? 7.460 8.695 -9.032 1.00 96.38 82 TYR A C 1
ATOM 618 O O . TYR A 1 82 ? 6.999 7.909 -8.210 1.00 96.38 82 TYR A O 1
ATOM 626 N N . THR A 1 83 ? 6.971 8.778 -10.269 1.00 96.75 83 THR A N 1
ATOM 627 C CA . THR A 1 83 ? 5.920 7.886 -10.771 1.00 96.75 83 THR A CA 1
ATOM 628 C C . THR A 1 83 ? 6.420 7.147 -11.995 1.00 96.75 83 THR A C 1
ATOM 630 O O . THR A 1 83 ? 6.659 7.757 -13.040 1.00 96.75 83 THR A O 1
ATOM 633 N N . PHE A 1 84 ? 6.528 5.828 -11.881 1.00 96.50 84 PHE A N 1
ATOM 634 C CA . PHE A 1 84 ? 6.745 4.964 -13.027 1.00 96.50 84 PHE A CA 1
ATOM 635 C C . PHE A 1 84 ? 5.416 4.734 -13.746 1.00 96.50 84 PHE A C 1
ATOM 637 O O . PHE A 1 84 ? 4.452 4.243 -13.152 1.00 96.50 84 PHE A O 1
ATOM 644 N N . LYS A 1 85 ? 5.378 5.080 -15.035 1.00 95.12 85 LYS A N 1
ATOM 645 C CA . LYS A 1 85 ? 4.194 4.944 -15.885 1.00 95.12 85 LYS A CA 1
ATOM 646 C C . LYS A 1 85 ? 4.434 3.969 -17.019 1.00 95.12 85 LYS A C 1
ATOM 648 O O . LYS A 1 85 ? 5.526 3.914 -17.583 1.00 95.12 85 LYS A O 1
ATOM 653 N N . LYS A 1 86 ? 3.376 3.273 -17.417 1.00 93.50 86 LYS A N 1
ATOM 654 C CA . LYS A 1 86 ? 3.374 2.361 -18.557 1.00 93.50 86 LYS A CA 1
ATOM 655 C C . LYS A 1 86 ? 2.285 2.750 -19.545 1.00 93.50 86 LYS A C 1
ATOM 657 O O . LYS A 1 86 ? 1.129 2.938 -19.177 1.00 93.50 86 LYS A O 1
ATOM 662 N N . LYS A 1 87 ? 2.655 2.843 -20.822 1.00 90.88 87 LYS A N 1
ATOM 663 C CA . LYS A 1 87 ? 1.727 3.197 -21.895 1.00 90.88 87 LYS A CA 1
ATOM 664 C C . LYS A 1 87 ? 1.044 1.958 -22.465 1.00 90.88 87 LYS A C 1
ATOM 666 O O . LYS A 1 87 ? 1.705 1.119 -23.072 1.00 90.88 87 LYS A O 1
ATOM 671 N N . ILE A 1 88 ? -0.278 1.886 -22.338 1.00 88.19 88 ILE A N 1
ATOM 672 C CA . ILE A 1 88 ? -1.104 0.756 -22.781 1.00 88.19 88 ILE A CA 1
ATOM 673 C C . ILE A 1 88 ? -2.232 1.296 -23.651 1.00 88.19 88 ILE A C 1
ATOM 675 O O . ILE A 1 88 ? -2.997 2.164 -23.237 1.00 88.19 88 ILE A O 1
ATOM 679 N N . GLY A 1 89 ? -2.314 0.843 -24.905 1.00 85.88 89 GLY A N 1
ATOM 680 C CA . GLY A 1 89 ? -3.359 1.306 -25.829 1.00 85.88 89 GLY A CA 1
ATOM 681 C C . GLY A 1 89 ? -3.372 2.826 -26.064 1.00 85.88 89 GLY A C 1
ATOM 682 O O . GLY A 1 89 ? -4.403 3.380 -26.430 1.00 85.88 89 GLY A O 1
ATOM 683 N N . GLY A 1 90 ? -2.243 3.511 -25.845 1.00 85.88 90 GLY A N 1
ATOM 684 C CA . GLY A 1 90 ? -2.138 4.968 -25.962 1.00 85.88 90 GLY A CA 1
ATOM 685 C C . GLY A 1 90 ? -2.430 5.756 -24.679 1.00 85.88 90 GLY A C 1
ATOM 686 O O . GLY A 1 90 ? -2.251 6.971 -24.703 1.00 85.88 90 GLY A O 1
ATOM 687 N N . ILE A 1 91 ? -2.825 5.089 -23.592 1.00 85.88 91 ILE A N 1
ATOM 688 C CA . ILE A 1 91 ? -3.105 5.676 -22.276 1.00 85.88 91 ILE A CA 1
ATOM 689 C C . ILE A 1 91 ? -1.907 5.419 -21.360 1.00 85.88 91 ILE A C 1
ATOM 691 O O . ILE A 1 91 ? -1.390 4.303 -21.329 1.00 85.88 91 ILE A O 1
ATOM 695 N N . ASP A 1 92 ? -1.464 6.442 -20.632 1.00 90.81 92 ASP A N 1
ATOM 696 C CA . ASP A 1 92 ? -0.413 6.302 -19.624 1.00 90.81 92 ASP A CA 1
ATOM 697 C C . ASP A 1 92 ? -1.045 5.897 -18.287 1.00 90.81 92 ASP A C 1
ATOM 699 O O . ASP A 1 92 ? -1.844 6.645 -17.716 1.00 90.81 92 ASP A O 1
ATOM 703 N N . TYR A 1 93 ? -0.686 4.704 -17.818 1.00 91.75 93 TYR A N 1
ATOM 704 C CA . TYR A 1 93 ? -1.090 4.171 -16.525 1.00 91.75 93 TYR A CA 1
ATOM 705 C C . TYR A 1 93 ? 0.024 4.368 -15.507 1.00 91.75 93 TYR A C 1
ATOM 707 O O . TYR A 1 93 ? 1.171 4.013 -15.786 1.00 91.75 93 TYR A O 1
ATOM 715 N N . ASP A 1 94 ? -0.305 4.896 -14.333 1.00 95.25 94 ASP A N 1
ATOM 716 C CA . ASP A 1 94 ?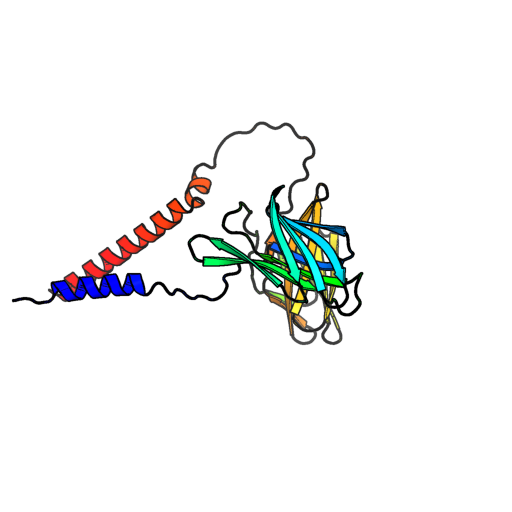 0.630 4.909 -13.208 1.00 95.25 94 ASP A CA 1
ATOM 717 C C . ASP A 1 94 ? 0.741 3.475 -12.674 1.00 95.25 94 ASP A C 1
ATOM 719 O O . ASP A 1 94 ? -0.279 2.830 -12.443 1.00 95.25 94 ASP A O 1
ATOM 723 N N . ILE A 1 95 ? 1.964 2.963 -12.521 1.00 96.00 95 ILE A N 1
ATOM 724 C CA . ILE A 1 95 ? 2.225 1.591 -12.056 1.00 96.00 95 ILE A CA 1
ATOM 725 C C . ILE A 1 95 ? 2.847 1.608 -10.666 1.00 96.00 95 ILE A C 1
ATOM 727 O O . ILE A 1 95 ? 2.381 0.892 -9.787 1.00 96.00 95 ILE A O 1
ATOM 731 N N . LEU A 1 96 ? 3.867 2.444 -10.456 1.00 96.81 96 LEU A N 1
ATOM 732 C CA . LEU A 1 96 ? 4.466 2.674 -9.141 1.00 96.81 96 LEU A CA 1
ATOM 733 C C . LEU A 1 96 ? 4.521 4.171 -8.863 1.00 96.81 96 LEU A C 1
ATOM 735 O O . LEU A 1 96 ? 4.929 4.942 -9.732 1.00 96.81 96 LEU A O 1
ATOM 739 N N . TRP A 1 97 ? 4.170 4.566 -7.648 1.00 96.69 97 TRP A N 1
ATOM 740 C CA . TRP A 1 97 ? 4.504 5.864 -7.079 1.00 96.69 97 TRP A CA 1
ATOM 741 C C . TRP A 1 97 ? 5.442 5.645 -5.895 1.00 96.69 97 TRP A C 1
ATOM 743 O O . TRP A 1 97 ? 5.185 4.805 -5.039 1.00 96.69 97 TRP A O 1
ATOM 753 N N . ILE A 1 98 ? 6.557 6.361 -5.895 1.00 97.38 98 ILE A N 1
ATOM 754 C CA . ILE A 1 98 ? 7.652 6.231 -4.938 1.00 97.38 98 ILE A CA 1
ATOM 755 C C . ILE A 1 98 ? 7.896 7.623 -4.374 1.00 97.38 98 ILE A C 1
ATOM 757 O O . ILE A 1 98 ? 8.103 8.553 -5.148 1.00 97.38 98 ILE A O 1
ATOM 761 N N . SER A 1 99 ? 7.909 7.777 -3.058 1.00 96.75 99 SER A N 1
ATOM 762 C CA . SER A 1 99 ? 8.347 8.997 -2.385 1.00 96.75 99 SER A CA 1
ATOM 763 C C . SER A 1 99 ? 9.452 8.654 -1.404 1.00 96.75 99 SER A C 1
ATOM 765 O O . SER A 1 99 ? 9.307 7.737 -0.605 1.00 96.75 99 SER A O 1
ATOM 767 N N . MET A 1 100 ? 10.572 9.373 -1.463 1.00 96.44 100 MET A N 1
ATOM 768 C CA . MET A 1 100 ? 11.706 9.152 -0.567 1.00 96.44 100 MET A CA 1
ATOM 769 C C . MET A 1 100 ? 12.118 10.446 0.131 1.00 96.44 100 MET A C 1
ATOM 771 O O . MET A 1 100 ? 12.337 11.479 -0.507 1.00 96.44 100 MET A O 1
ATOM 775 N N . ASN A 1 101 ? 12.317 10.381 1.448 1.00 96.00 101 ASN A N 1
ATOM 776 C CA . ASN A 1 101 ? 12.939 11.459 2.208 1.00 96.00 101 ASN A CA 1
ATOM 777 C C . ASN A 1 101 ? 14.466 11.309 2.201 1.00 96.00 101 ASN A C 1
ATOM 779 O O . ASN A 1 101 ? 15.061 10.692 3.081 1.00 96.00 101 ASN A O 1
ATOM 783 N N . LEU A 1 102 ? 15.101 11.947 1.220 1.00 95.00 102 LEU A N 1
ATOM 784 C CA . LEU A 1 102 ? 16.541 11.844 0.947 1.00 95.00 102 LEU A CA 1
ATOM 785 C C . LEU A 1 102 ? 17.392 12.891 1.688 1.00 95.00 102 LEU A C 1
ATOM 787 O O . LEU A 1 102 ? 18.577 13.070 1.394 1.00 95.00 102 LEU A O 1
ATOM 791 N N . SER A 1 103 ? 16.804 13.632 2.630 1.00 92.12 103 SER A N 1
ATOM 792 C CA . SER A 1 103 ? 17.493 14.734 3.318 1.00 92.12 103 SER A CA 1
ATOM 793 C C . SER A 1 103 ? 18.647 14.260 4.216 1.00 92.12 103 SER A C 1
ATOM 795 O O . SER A 1 103 ? 19.650 14.973 4.358 1.00 92.12 103 SER A O 1
ATOM 797 N N . GLY A 1 104 ? 18.507 13.060 4.791 1.00 89.88 104 GLY A N 1
ATOM 798 C CA . GLY A 1 104 ? 19.482 12.409 5.669 1.00 89.88 104 GLY A CA 1
ATOM 799 C C . GLY A 1 104 ? 20.563 11.595 4.949 1.00 89.88 104 GLY A C 1
ATOM 800 O O . GLY A 1 104 ? 21.613 11.362 5.541 1.00 89.88 104 GLY A O 1
ATOM 801 N N . GLY A 1 105 ? 20.356 11.236 3.677 1.00 90.75 105 GLY A N 1
ATOM 802 C CA . GLY A 1 105 ? 21.163 10.220 2.991 1.00 90.75 105 GLY A CA 1
ATOM 803 C C . GLY A 1 105 ? 20.689 8.805 3.331 1.00 90.75 105 GLY A C 1
ATOM 804 O O . GLY A 1 105 ? 19.503 8.616 3.564 1.00 90.75 105 GLY A O 1
ATOM 805 N N . ASP A 1 106 ? 21.607 7.842 3.326 1.00 93.19 106 ASP A N 1
ATOM 806 C CA . ASP A 1 106 ? 21.365 6.426 3.633 1.00 93.19 106 ASP A CA 1
ATOM 807 C C . ASP A 1 106 ? 21.407 6.167 5.159 1.00 93.19 106 ASP A C 1
ATOM 809 O O . ASP A 1 106 ? 22.406 6.554 5.786 1.00 93.19 106 ASP A O 1
ATOM 813 N N . PRO A 1 107 ? 20.387 5.548 5.794 1.00 95.50 107 PRO A N 1
ATOM 814 C CA . PRO A 1 107 ? 19.091 5.111 5.250 1.00 95.50 107 PRO A CA 1
ATOM 815 C C . PRO A 1 107 ? 18.102 6.256 5.008 1.00 95.50 107 PRO A C 1
ATOM 817 O O . PRO A 1 107 ? 18.121 7.275 5.707 1.00 95.50 107 PRO A O 1
ATOM 820 N N . ALA A 1 108 ? 17.157 6.034 4.091 1.00 96.38 108 ALA A N 1
ATOM 821 C CA . ALA A 1 108 ? 16.070 6.964 3.791 1.00 96.38 108 ALA A CA 1
ATOM 822 C C . ALA A 1 108 ? 14.694 6.362 4.109 1.00 96.38 108 ALA A C 1
ATOM 824 O O . ALA A 1 108 ? 14.454 5.174 3.926 1.00 96.38 108 ALA A O 1
ATOM 825 N N . GLN A 1 109 ? 13.758 7.204 4.551 1.00 96.62 109 GLN A N 1
ATOM 826 C CA . GLN A 1 109 ? 12.348 6.812 4.658 1.00 96.62 109 GLN A CA 1
ATOM 827 C C . GLN A 1 109 ? 11.712 6.812 3.268 1.00 96.62 109 GLN A C 1
ATOM 829 O O . GLN A 1 109 ? 11.919 7.769 2.514 1.00 96.62 109 GLN A O 1
ATOM 834 N N . MET A 1 110 ? 10.933 5.780 2.954 1.00 96.44 110 MET A N 1
ATOM 835 C CA . MET A 1 110 ? 10.247 5.628 1.676 1.00 96.44 110 MET A CA 1
ATOM 836 C C . MET A 1 110 ? 8.770 5.270 1.857 1.00 96.44 110 MET A C 1
ATOM 838 O O . MET A 1 110 ? 8.430 4.382 2.634 1.00 96.44 110 MET A O 1
ATOM 842 N N . GLU A 1 111 ? 7.919 5.917 1.065 1.00 95.62 111 GLU A N 1
ATOM 843 C CA . GLU A 1 111 ? 6.536 5.522 0.798 1.00 95.62 111 GLU A CA 1
ATOM 844 C C . GLU A 1 111 ? 6.458 4.971 -0.635 1.00 95.62 111 GLU A C 1
ATOM 846 O O . GLU A 1 111 ? 6.987 5.566 -1.577 1.00 95.62 111 GLU A O 1
ATOM 851 N N . LEU A 1 112 ? 5.826 3.815 -0.809 1.00 95.62 112 LEU A N 1
ATOM 852 C CA . LEU A 1 112 ? 5.659 3.140 -2.091 1.00 95.62 112 LEU A CA 1
ATOM 853 C C . LEU A 1 112 ? 4.199 2.727 -2.260 1.00 95.62 112 LEU A C 1
ATOM 855 O O . LEU A 1 112 ? 3.660 1.963 -1.461 1.00 95.62 112 LEU A O 1
ATOM 859 N N . GLU A 1 113 ? 3.596 3.157 -3.361 1.00 94.69 113 GLU A N 1
ATOM 860 C CA . GLU A 1 113 ? 2.308 2.675 -3.847 1.00 94.69 113 GLU A CA 1
ATOM 861 C C . GLU A 1 113 ? 2.491 1.930 -5.163 1.00 94.69 113 GLU A C 1
ATOM 863 O O . GLU A 1 113 ? 3.082 2.447 -6.111 1.00 94.69 113 GLU A O 1
ATOM 868 N N . GLN A 1 114 ? 1.925 0.729 -5.243 1.00 94.81 114 GLN A N 1
ATOM 869 C CA . GLN A 1 114 ? 1.756 0.019 -6.501 1.00 94.81 114 GLN A CA 1
ATOM 870 C C . GLN A 1 114 ? 0.294 0.045 -6.915 1.00 94.81 114 GLN A C 1
ATOM 872 O O . GLN A 1 114 ? -0.588 -0.390 -6.169 1.00 94.81 114 GLN A O 1
ATOM 877 N N . TYR A 1 115 ? 0.062 0.471 -8.147 1.00 92.81 115 TYR A N 1
ATOM 878 C CA . TYR A 1 115 ? -1.218 0.358 -8.823 1.00 92.81 115 TYR A CA 1
ATOM 879 C C . TYR A 1 115 ? -1.204 -0.858 -9.747 1.00 92.81 115 TYR A C 1
ATOM 881 O O . TYR A 1 115 ? -0.161 -1.268 -10.261 1.00 92.81 115 TYR A O 1
ATOM 889 N N . ARG A 1 116 ? -2.379 -1.446 -9.965 1.00 90.50 116 ARG A N 1
ATOM 890 C CA . ARG A 1 116 ? -2.530 -2.601 -10.855 1.00 90.50 116 ARG A CA 1
ATOM 891 C C . ARG A 1 116 ? -2.109 -2.263 -12.291 1.00 90.50 116 ARG A C 1
ATOM 893 O O . ARG A 1 116 ? -2.705 -1.392 -12.915 1.00 90.50 116 ARG A O 1
ATOM 900 N N . ASP A 1 117 ? -1.171 -3.029 -12.850 1.00 92.69 117 ASP A N 1
ATOM 901 C CA . ASP A 1 117 ? -0.867 -3.043 -14.287 1.00 92.69 117 ASP A CA 1
ATOM 902 C C . ASP A 1 117 ? -2.006 -3.760 -15.044 1.00 92.69 117 ASP A C 1
ATOM 904 O O . ASP A 1 117 ? -2.217 -4.961 -14.821 1.00 92.69 117 ASP A O 1
ATOM 908 N N . PRO A 1 118 ? -2.744 -3.070 -15.939 1.00 88.75 118 PRO A N 1
ATOM 909 C CA . PRO A 1 118 ? -3.845 -3.653 -16.708 1.00 88.75 118 PRO A CA 1
ATOM 910 C C . PRO A 1 118 ? -3.441 -4.808 -17.630 1.00 88.75 118 PRO A C 1
ATOM 912 O O . PRO A 1 118 ? -4.278 -5.662 -17.926 1.00 88.75 118 PRO A O 1
ATOM 915 N N . ASP A 1 119 ? -2.189 -4.838 -18.097 1.00 90.38 119 ASP A N 1
ATOM 916 C CA . ASP A 1 119 ? -1.696 -5.861 -19.032 1.00 90.38 119 ASP A CA 1
ATOM 917 C C . ASP A 1 119 ? -1.209 -7.129 -18.321 1.00 90.38 119 ASP A C 1
ATOM 919 O O . ASP A 1 119 ? -0.775 -8.086 -18.971 1.00 90.38 119 ASP A O 1
ATOM 923 N N . LYS A 1 120 ? -1.223 -7.141 -16.986 1.00 88.25 120 LYS A N 1
ATOM 924 C CA . LYS A 1 120 ? -0.739 -8.259 -16.180 1.00 88.25 120 LYS A CA 1
ATOM 925 C C . LYS A 1 120 ? -1.913 -8.949 -15.484 1.00 88.25 120 LYS A C 1
ATOM 927 O O . LYS A 1 120 ? -2.852 -8.283 -15.038 1.00 88.25 120 LYS A O 1
ATOM 932 N N . PRO A 1 121 ? -1.878 -10.287 -15.365 1.00 85.19 121 PRO A N 1
ATOM 933 C CA . PRO A 1 121 ? -2.883 -11.001 -14.594 1.00 85.19 121 PRO A CA 1
ATOM 934 C C . PRO A 1 121 ? -2.806 -10.561 -13.129 1.00 85.19 121 PRO A C 1
ATOM 936 O O . PRO A 1 121 ? -1.717 -10.407 -12.577 1.00 85.19 121 PRO A O 1
ATOM 939 N N . PHE A 1 122 ? -3.965 -10.322 -12.527 1.00 83.75 122 PHE A N 1
ATOM 940 C CA . PHE A 1 122 ? -4.110 -10.043 -11.104 1.00 83.75 122 PHE A CA 1
ATOM 941 C C . PHE A 1 122 ? -5.564 -10.269 -10.717 1.00 83.75 122 PHE A C 1
ATOM 943 O O . PHE A 1 122 ? -6.464 -9.805 -11.429 1.00 83.75 122 PHE A O 1
ATOM 950 N N . ASP A 1 123 ? -5.779 -10.972 -9.612 1.00 82.94 123 ASP A N 1
ATOM 951 C CA . ASP A 1 123 ? -7.120 -11.230 -9.115 1.00 82.94 123 ASP A CA 1
ATOM 952 C C . ASP A 1 123 ? -7.753 -9.929 -8.627 1.00 82.94 123 ASP A C 1
ATOM 954 O O . ASP A 1 123 ? -7.143 -9.126 -7.920 1.00 82.94 123 ASP A O 1
ATOM 958 N N . TYR A 1 124 ? -9.000 -9.696 -9.025 1.00 77.81 124 TYR A N 1
ATOM 959 C CA . TYR A 1 124 ? -9.732 -8.538 -8.534 1.00 77.81 124 TYR A CA 1
ATOM 960 C C . TYR A 1 124 ? -9.921 -8.632 -7.014 1.00 77.81 124 TYR A C 1
ATOM 962 O O . TYR A 1 124 ? -10.085 -9.732 -6.476 1.00 77.81 124 TYR A O 1
ATOM 970 N N . PRO A 1 125 ? -9.940 -7.487 -6.314 1.00 86.19 125 PRO A N 1
ATOM 971 C CA . PRO A 1 125 ? -10.148 -7.492 -4.880 1.00 86.19 125 PRO A CA 1
ATOM 972 C C . PRO A 1 125 ? -11.514 -8.102 -4.530 1.00 86.19 125 PRO A C 1
ATOM 974 O O . PRO A 1 125 ? -12.519 -7.852 -5.200 1.00 86.19 125 PRO A O 1
ATOM 977 N N . LEU A 1 126 ? -11.555 -8.873 -3.442 1.00 90.69 126 LEU A N 1
ATOM 978 C CA . LEU A 1 126 ? -12.776 -9.435 -2.858 1.00 90.69 126 LEU A CA 1
ATOM 979 C C . LEU A 1 126 ? -13.743 -8.333 -2.398 1.00 90.69 126 LEU A C 1
ATOM 981 O O . LEU A 1 126 ? -14.963 -8.509 -2.428 1.00 90.69 126 LEU A O 1
ATOM 985 N N . ILE A 1 127 ? -13.187 -7.195 -1.980 1.00 89.56 127 ILE A N 1
ATOM 986 C CA . ILE A 1 127 ? -13.887 -5.936 -1.715 1.00 89.56 127 ILE A CA 1
ATOM 987 C C . ILE A 1 127 ? -13.059 -4.837 -2.372 1.00 89.56 127 ILE A C 1
ATOM 989 O O . ILE A 1 127 ? -11.898 -4.693 -2.016 1.00 89.56 127 ILE A O 1
ATOM 993 N N . GLY A 1 128 ? -13.617 -4.076 -3.315 1.00 84.75 128 GLY A N 1
ATOM 994 C CA . GLY A 1 128 ? -12.860 -3.074 -4.075 1.00 84.75 128 GLY A CA 1
ATOM 995 C C . GLY A 1 128 ? -13.186 -1.631 -3.699 1.00 84.75 128 GLY A C 1
ATOM 996 O O . GLY A 1 128 ? -14.305 -1.186 -3.947 1.00 84.75 128 GLY A O 1
ATOM 997 N N . ALA A 1 129 ? -12.187 -0.907 -3.181 1.00 82.56 129 ALA A N 1
ATOM 998 C CA . ALA A 1 129 ? -12.155 0.546 -2.984 1.00 82.56 129 ALA A CA 1
ATOM 999 C C . ALA A 1 129 ? -13.449 1.171 -2.425 1.00 82.56 129 ALA A C 1
ATOM 1001 O O . ALA A 1 129 ? -13.915 2.208 -2.904 1.00 82.56 129 ALA A O 1
ATOM 1002 N N . VAL A 1 130 ? -14.040 0.545 -1.406 1.00 90.38 130 VAL A N 1
ATOM 1003 C CA . VAL A 1 130 ? -15.274 1.040 -0.781 1.00 90.38 130 VAL A CA 1
ATOM 1004 C C . VAL A 1 130 ? -14.976 2.047 0.328 1.00 90.38 130 VAL A C 1
ATOM 1006 O O . VAL A 1 130 ? -13.889 2.063 0.906 1.00 90.38 130 VAL A O 1
ATOM 1009 N N . SER A 1 131 ? -15.970 2.872 0.650 1.00 93.56 131 SER A N 1
ATOM 1010 C CA . SER A 1 131 ? -15.940 3.729 1.834 1.00 93.56 131 SER A CA 1
ATOM 1011 C C . SER A 1 131 ? -16.969 3.252 2.845 1.00 93.56 131 SER A C 1
ATOM 1013 O O . SER A 1 131 ? -18.132 3.043 2.496 1.00 93.56 131 SER A O 1
ATOM 1015 N N . ILE A 1 132 ? -16.550 3.108 4.098 1.00 94.44 132 ILE A N 1
ATOM 1016 C CA . ILE A 1 132 ? -17.373 2.587 5.190 1.00 94.44 132 ILE A CA 1
ATOM 1017 C C . ILE A 1 132 ? -17.207 3.442 6.443 1.00 94.44 132 ILE A C 1
ATOM 1019 O O . ILE A 1 132 ? -16.185 4.096 6.643 1.00 94.44 132 ILE A O 1
ATOM 1023 N N . SER A 1 133 ? -18.226 3.448 7.295 1.00 95.88 133 SER A N 1
ATOM 1024 C CA . SER A 1 133 ? -18.163 4.077 8.614 1.00 95.88 133 SER A CA 1
ATOM 1025 C C . SER A 1 133 ? -18.283 2.996 9.674 1.00 95.88 133 SER A C 1
ATOM 1027 O O . SER A 1 133 ? -19.320 2.347 9.750 1.00 95.88 133 SER A O 1
ATOM 1029 N N . ILE A 1 134 ? -17.250 2.841 10.495 1.00 96.06 134 ILE A N 1
ATOM 1030 C CA . ILE A 1 134 ? -17.185 1.837 11.556 1.00 96.06 134 ILE A CA 1
ATOM 1031 C C . ILE A 1 134 ? -17.348 2.558 12.890 1.00 96.06 134 ILE A C 1
ATOM 1033 O O . ILE A 1 134 ? -16.606 3.503 13.186 1.00 96.06 134 ILE A O 1
ATOM 1037 N N . LYS A 1 135 ? -18.323 2.145 13.700 1.00 96.44 135 LYS A N 1
ATOM 1038 C CA . LYS A 1 135 ? -18.440 2.649 15.070 1.00 96.44 135 LYS A CA 1
ATOM 1039 C C . LYS A 1 135 ? -17.453 1.941 15.981 1.00 96.44 135 LYS A C 1
ATOM 1041 O O . LYS A 1 135 ? -17.121 0.776 15.799 1.00 96.44 135 LYS A O 1
ATOM 1046 N N . ARG A 1 136 ? -16.997 2.658 16.998 1.00 95.69 136 ARG A N 1
ATOM 1047 C CA . ARG A 1 136 ? -16.084 2.134 18.003 1.00 95.69 136 ARG A CA 1
ATOM 1048 C C . ARG A 1 136 ? -16.731 0.958 18.738 1.00 95.69 136 ARG A C 1
ATOM 1050 O O . ARG A 1 136 ? -17.807 1.116 19.312 1.00 95.69 136 ARG A O 1
ATOM 1057 N N . GLY A 1 137 ? -16.039 -0.178 18.759 1.00 92.88 137 GLY A N 1
ATOM 1058 C CA . GLY A 1 137 ? -16.518 -1.433 19.343 1.00 92.88 137 GLY A CA 1
ATOM 1059 C C . GLY A 1 137 ? -17.509 -2.217 18.474 1.00 92.88 137 GLY A C 1
ATOM 1060 O O . GLY A 1 137 ? -18.004 -3.246 18.924 1.00 92.88 137 GLY A O 1
ATOM 1061 N N . GLU A 1 138 ? -17.824 -1.750 17.260 1.00 95.38 138 GLU A N 1
ATOM 1062 C CA . GLU A 1 138 ? -18.519 -2.554 16.250 1.00 95.38 138 GLU A CA 1
ATOM 1063 C C . GLU A 1 138 ? -17.484 -3.172 15.299 1.00 95.38 138 GLU A C 1
ATOM 1065 O O . GLU A 1 138 ? -16.547 -2.501 14.856 1.00 95.38 138 GLU A O 1
ATOM 1070 N N . GLN A 1 139 ? -17.671 -4.454 14.986 1.00 94.31 139 GLN A N 1
ATOM 1071 C CA . GLN A 1 139 ? -16.857 -5.186 14.021 1.00 94.31 139 GLN A CA 1
ATOM 1072 C C . GLN A 1 139 ? -17.517 -5.123 12.644 1.00 94.31 139 GLN A C 1
ATOM 1074 O O . GLN A 1 139 ? -18.676 -5.508 12.480 1.00 94.31 139 GLN A O 1
ATOM 1079 N N . GLU A 1 140 ? -16.776 -4.639 11.652 1.00 96.69 140 GLU A N 1
ATOM 1080 C CA . GLU A 1 140 ? -17.180 -4.701 10.253 1.00 96.69 140 GLU A CA 1
ATOM 1081 C C . GLU A 1 140 ? -16.696 -6.019 9.646 1.00 96.69 140 GLU A C 1
ATOM 1083 O O . GLU A 1 140 ? -15.490 -6.254 9.515 1.00 96.69 140 GLU A O 1
ATOM 1088 N N . SER A 1 141 ? -17.636 -6.873 9.243 1.00 96.38 141 SER A N 1
ATOM 1089 C CA . SER A 1 141 ? -17.312 -8.143 8.596 1.00 96.38 141 SER A CA 1
ATOM 1090 C C . SER A 1 141 ? -16.731 -7.925 7.197 1.00 96.38 141 SER A C 1
ATOM 1092 O O . SER A 1 141 ? -17.370 -7.353 6.312 1.00 96.38 141 SER A O 1
ATOM 1094 N N . LEU A 1 142 ? -15.537 -8.464 6.967 1.00 96.00 142 LEU A N 1
ATOM 1095 C CA . LEU A 1 142 ? -14.905 -8.535 5.654 1.00 96.00 142 LEU A CA 1
ATOM 1096 C C . LEU A 1 142 ? -15.126 -9.934 5.042 1.00 96.00 142 LEU A C 1
ATOM 1098 O O . LEU A 1 142 ? -15.962 -10.722 5.493 1.00 96.00 142 LEU A O 1
ATOM 1102 N N . LYS A 1 143 ? -14.440 -10.260 3.942 1.00 95.69 143 LYS A N 1
ATOM 1103 C CA . LYS A 1 143 ? -14.497 -11.602 3.335 1.00 95.69 143 LYS A CA 1
ATOM 1104 C C . LYS A 1 143 ? -13.498 -12.549 3.988 1.00 95.69 143 LYS A C 1
ATOM 1106 O O . LYS A 1 143 ? -12.553 -12.119 4.638 1.00 95.69 143 LYS A O 1
ATOM 1111 N N . MET A 1 144 ? -13.704 -13.850 3.768 1.00 93.12 144 MET A N 1
ATOM 1112 C CA . MET A 1 144 ? -12.780 -14.914 4.182 1.00 93.12 144 MET A CA 1
ATOM 1113 C C . MET A 1 144 ? -12.480 -14.926 5.692 1.00 93.12 144 MET A C 1
ATOM 1115 O O . MET A 1 144 ? -11.363 -15.230 6.084 1.00 93.12 144 MET A O 1
ATOM 1119 N N . GLY A 1 145 ? -13.457 -14.598 6.544 1.00 94.25 145 GLY A N 1
ATOM 1120 C CA . GLY A 1 145 ? -13.299 -14.639 8.007 1.00 94.25 145 GLY A CA 1
ATOM 1121 C C . GLY A 1 145 ? -12.462 -13.500 8.598 1.00 94.25 145 GLY A C 1
ATOM 1122 O O . GLY A 1 145 ? -12.066 -13.582 9.757 1.00 94.25 145 GLY A O 1
ATOM 1123 N N . TYR A 1 146 ? -12.165 -12.459 7.814 1.00 97.25 146 TYR A N 1
ATOM 1124 C CA . TYR A 1 146 ? -11.573 -11.229 8.335 1.00 97.25 146 TYR A CA 1
ATOM 1125 C C . TYR A 1 146 ? -12.642 -10.276 8.867 1.00 97.25 146 TYR A C 1
ATOM 1127 O O . TYR A 1 146 ? -13.732 -10.188 8.299 1.00 97.25 146 TYR A O 1
ATOM 1135 N N . GLU A 1 147 ? -12.294 -9.500 9.889 1.00 97.62 147 GLU A N 1
ATOM 1136 C CA . GLU A 1 147 ? -13.147 -8.449 10.453 1.00 97.62 147 GLU A CA 1
ATOM 1137 C C . GLU A 1 147 ? -12.305 -7.242 10.866 1.00 97.62 147 GLU A C 1
ATOM 1139 O O . GLU A 1 147 ? -11.208 -7.399 11.403 1.00 97.62 147 GLU A O 1
ATOM 1144 N N . LEU A 1 148 ? -12.803 -6.033 10.610 1.00 97.69 148 LEU A N 1
ATOM 1145 C CA . LEU A 1 148 ? -12.122 -4.790 10.963 1.00 97.69 148 LEU A CA 1
ATOM 1146 C C . LEU A 1 148 ? -12.892 -4.058 12.059 1.00 97.69 148 LEU A C 1
ATOM 1148 O O . LEU A 1 148 ? -14.071 -3.754 11.905 1.00 97.69 148 LEU A O 1
ATOM 1152 N N . GLU A 1 149 ? -12.205 -3.718 13.142 1.00 97.62 149 GLU A N 1
ATOM 1153 C CA . GLU A 1 149 ? -12.787 -3.022 14.285 1.00 97.62 149 GLU A CA 1
ATOM 1154 C C . GLU A 1 149 ? -12.052 -1.713 14.567 1.00 97.62 149 GLU A C 1
ATOM 1156 O O . GLU A 1 149 ? -10.824 -1.625 14.472 1.00 97.62 149 GLU A O 1
ATOM 1161 N N . VAL A 1 150 ? -12.803 -0.703 15.001 1.00 96.69 150 VAL A N 1
ATOM 1162 C CA . VAL A 1 150 ? -12.243 0.475 15.669 1.00 96.69 150 VAL A CA 1
ATOM 1163 C C . VAL A 1 150 ? -12.274 0.223 17.173 1.00 96.69 150 VAL A C 1
ATOM 1165 O O . VAL A 1 150 ? -13.296 0.431 17.828 1.00 96.69 150 VAL A O 1
ATOM 1168 N N . THR A 1 151 ? -11.155 -0.211 17.742 1.00 95.75 151 THR A N 1
ATOM 1169 C CA . THR A 1 151 ? -11.094 -0.595 19.161 1.00 95.75 151 THR A CA 1
ATOM 1170 C C . THR A 1 151 ? -10.989 0.612 20.089 1.00 95.75 151 THR A C 1
ATOM 1172 O O . THR A 1 151 ? -11.434 0.568 21.236 1.00 95.75 151 THR A O 1
ATOM 1175 N N . SER A 1 152 ? -10.425 1.727 19.615 1.00 94.69 152 SER A N 1
ATOM 1176 C CA . SER A 1 152 ? -10.290 2.947 20.414 1.00 94.69 152 SER A CA 1
ATOM 1177 C C . SER A 1 152 ? -10.278 4.210 19.558 1.00 94.69 152 SER A C 1
ATOM 1179 O O . SER A 1 152 ? -9.798 4.200 18.429 1.00 94.69 152 SER A O 1
ATOM 1181 N N . ILE A 1 153 ? -10.787 5.310 20.119 1.00 93.56 153 ILE A N 1
ATOM 1182 C CA . ILE A 1 153 ? -10.683 6.662 19.557 1.00 93.56 153 ILE A CA 1
ATOM 1183 C C . ILE A 1 153 ? -10.295 7.604 20.699 1.00 93.56 153 ILE A C 1
ATOM 1185 O O . ILE A 1 153 ? -11.056 7.744 21.661 1.00 93.56 153 ILE A O 1
ATOM 1189 N N . ILE A 1 154 ? -9.106 8.206 20.621 1.00 89.50 154 ILE A N 1
ATOM 1190 C CA . ILE A 1 154 ? -8.540 9.088 21.657 1.00 89.50 154 ILE A CA 1
ATOM 1191 C C . ILE A 1 154 ? -7.769 10.224 20.985 1.00 89.50 154 ILE A C 1
ATOM 1193 O O . ILE A 1 154 ? -6.902 9.974 20.148 1.00 89.50 154 ILE A O 1
ATOM 1197 N N . ASP A 1 155 ? -8.055 11.467 21.377 1.00 86.25 155 ASP A N 1
ATOM 1198 C CA . ASP A 1 155 ? -7.337 12.671 20.934 1.00 86.25 155 ASP A CA 1
ATOM 1199 C C . ASP A 1 155 ? -7.191 12.775 19.407 1.00 86.25 155 ASP A C 1
ATOM 1201 O O . ASP A 1 155 ? -6.114 13.061 18.889 1.00 86.25 155 ASP A O 1
ATOM 1205 N N . ASN A 1 156 ? -8.282 12.507 18.680 1.00 85.94 156 ASN A N 1
ATOM 1206 C CA . ASN A 1 156 ? -8.305 12.476 17.213 1.00 85.94 156 ASN A CA 1
ATOM 1207 C C . ASN A 1 156 ? -7.337 11.445 16.591 1.00 85.94 156 ASN A C 1
ATOM 1209 O O . ASN A 1 156 ? -6.811 11.643 15.497 1.00 85.94 156 ASN A O 1
ATOM 1213 N N . ASN A 1 157 ? -7.112 10.338 17.295 1.00 91.38 157 ASN A N 1
ATOM 1214 C CA . ASN A 1 157 ? -6.437 9.151 16.785 1.00 91.38 157 ASN A CA 1
ATOM 1215 C C . ASN A 1 157 ? -7.384 7.961 16.904 1.00 91.38 157 ASN A C 1
ATOM 1217 O O . ASN A 1 157 ? -8.123 7.864 17.887 1.00 91.38 157 ASN A O 1
ATOM 1221 N N . ALA A 1 158 ? -7.327 7.045 15.945 1.00 94.25 158 ALA A N 1
ATOM 1222 C CA . ALA A 1 158 ? -8.109 5.820 15.951 1.00 94.25 158 ALA A CA 1
ATOM 1223 C C . ALA A 1 158 ? -7.185 4.607 16.046 1.00 94.25 158 ALA A C 1
ATOM 1225 O O . ALA A 1 158 ? -6.149 4.567 15.396 1.00 94.25 158 ALA A O 1
ATOM 1226 N N . VAL A 1 159 ? -7.553 3.607 16.838 1.00 96.25 159 VAL A N 1
ATOM 1227 C CA . VAL A 1 159 ? -6.879 2.306 16.831 1.00 96.25 159 VAL A CA 1
ATOM 1228 C C . VAL A 1 159 ? -7.735 1.350 16.020 1.00 96.25 159 VAL A C 1
ATOM 1230 O O . VAL A 1 159 ? -8.857 1.035 16.419 1.00 96.25 159 VAL A O 1
ATOM 1233 N N . LEU A 1 160 ? -7.214 0.924 14.873 1.00 97.00 160 LEU A N 1
ATOM 1234 C CA . LEU A 1 160 ? -7.844 -0.082 14.027 1.00 97.00 160 LEU A CA 1
ATOM 1235 C C . LEU A 1 160 ? -7.238 -1.443 14.362 1.00 97.00 160 LEU A C 1
ATOM 1237 O O . LEU A 1 160 ? -6.026 -1.572 14.539 1.00 97.00 160 LEU A O 1
ATOM 1241 N N . THR A 1 161 ? -8.090 -2.454 14.485 1.00 98.06 161 THR A N 1
ATOM 1242 C CA . THR A 1 161 ? -7.688 -3.836 14.760 1.00 98.06 161 THR A CA 1
ATOM 1243 C C . THR A 1 161 ? -8.321 -4.749 13.725 1.00 98.06 161 THR A C 1
ATOM 1245 O O . THR A 1 161 ? -9.533 -4.725 13.531 1.00 98.06 161 THR A O 1
ATOM 1248 N N . LEU A 1 162 ? -7.484 -5.521 13.039 1.00 98.19 162 LEU A N 1
ATOM 1249 C CA . LEU A 1 162 ? -7.892 -6.528 12.075 1.00 98.19 162 LEU A CA 1
ATOM 1250 C C . LEU A 1 162 ? -7.851 -7.895 12.746 1.00 98.19 162 LEU A C 1
ATOM 1252 O O . LEU A 1 162 ? -6.824 -8.295 13.308 1.00 98.19 162 LEU A O 1
ATOM 1256 N N . TYR A 1 163 ? -8.962 -8.602 12.629 1.00 97.69 163 TYR A N 1
ATOM 1257 C CA . TYR A 1 163 ? -9.145 -9.959 13.104 1.00 97.69 163 TYR A CA 1
ATOM 1258 C C . TYR A 1 163 ? -9.193 -10.924 11.925 1.00 97.69 163 TYR A C 1
ATOM 1260 O O . TYR A 1 163 ? -9.643 -10.5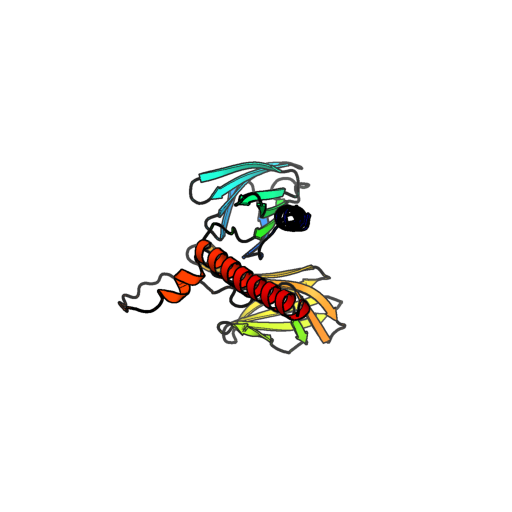61 10.837 1.00 97.69 163 TYR A O 1
ATOM 1268 N N . LYS A 1 164 ? -8.745 -12.155 12.160 1.00 96.50 164 LYS A N 1
ATOM 1269 C CA . LYS A 1 164 ? -8.937 -13.314 11.292 1.00 96.50 164 LYS A CA 1
ATOM 1270 C C . LYS A 1 164 ? -9.382 -14.480 12.158 1.00 96.50 164 LYS A C 1
ATOM 1272 O O . LYS A 1 164 ? -8.627 -14.901 13.034 1.00 96.50 164 LYS A O 1
ATOM 1277 N N . ASP A 1 165 ? -10.596 -14.972 11.924 1.00 95.12 165 ASP A N 1
ATOM 1278 C CA . ASP A 1 165 ? -11.187 -16.078 12.686 1.00 95.12 165 ASP A CA 1
ATOM 1279 C C . ASP A 1 165 ? -11.020 -15.858 14.211 1.00 95.12 165 ASP A C 1
ATOM 1281 O O . ASP A 1 165 ? -10.382 -16.650 14.903 1.00 95.12 165 ASP A O 1
ATOM 1285 N N . ASP A 1 166 ? -11.504 -14.708 14.700 1.00 93.69 166 ASP A N 1
ATOM 1286 C CA . ASP A 1 166 ? -11.424 -14.215 16.091 1.00 93.69 166 ASP A CA 1
ATOM 1287 C C . ASP A 1 166 ? -10.019 -13.876 16.638 1.00 93.69 166 ASP A C 1
ATOM 1289 O O . ASP A 1 166 ? -9.888 -13.374 17.757 1.00 93.69 166 ASP A O 1
ATOM 1293 N N . ASN A 1 167 ? -8.948 -14.082 15.867 1.00 96.38 167 ASN A N 1
ATOM 1294 C CA . ASN A 1 167 ? -7.582 -13.759 16.289 1.00 96.38 167 ASN A CA 1
ATOM 1295 C C . ASN A 1 167 ? -7.137 -12.398 15.758 1.00 96.38 167 ASN A C 1
ATOM 1297 O O . ASN A 1 167 ? -7.296 -12.108 14.575 1.00 96.38 167 ASN A O 1
ATOM 1301 N N . ILE A 1 168 ? -6.508 -11.579 16.603 1.00 96.81 168 ILE A N 1
ATOM 1302 C CA . ILE A 1 168 ? -5.908 -10.311 16.166 1.00 96.81 168 ILE A CA 1
ATOM 1303 C C . ILE A 1 168 ? -4.693 -10.615 15.285 1.00 96.81 168 ILE A C 1
ATOM 1305 O O . ILE A 1 168 ? -3.707 -11.174 15.763 1.00 96.81 168 ILE A O 1
ATOM 1309 N N . VAL A 1 169 ? -4.744 -10.195 14.021 1.00 96.50 169 VAL A N 1
ATOM 1310 C CA . VAL A 1 169 ? -3.624 -10.328 13.072 1.00 96.50 169 VAL A CA 1
ATOM 1311 C C . VAL A 1 169 ? -2.861 -9.024 12.870 1.00 96.50 169 VAL A C 1
ATOM 1313 O O . VAL A 1 169 ? -1.685 -9.046 12.512 1.00 96.50 169 VAL A O 1
ATOM 1316 N N . LYS A 1 170 ? -3.501 -7.877 13.123 1.00 96.62 170 LYS A N 1
ATOM 1317 C CA . LYS A 1 170 ? -2.846 -6.566 13.117 1.00 96.62 170 LYS A CA 1
ATOM 1318 C C . LYS A 1 170 ? -3.615 -5.578 13.986 1.00 96.62 170 LYS A C 1
ATOM 1320 O O . LYS A 1 170 ? -4.840 -5.554 13.970 1.00 96.62 170 LYS A O 1
ATOM 1325 N N . GLN A 1 171 ? -2.889 -4.726 14.697 1.00 97.12 171 GLN A N 1
ATOM 1326 C CA . GLN A 1 171 ? -3.440 -3.586 15.418 1.00 97.12 171 GLN A CA 1
ATOM 1327 C C . GLN A 1 171 ? -2.527 -2.386 15.207 1.00 97.12 171 GLN A C 1
ATOM 1329 O O . GLN A 1 171 ? -1.309 -2.512 15.316 1.00 97.12 171 GLN A O 1
ATOM 1334 N N . GLU A 1 172 ? -3.109 -1.233 14.903 1.00 95.62 172 GLU A N 1
ATOM 1335 C CA . GLU A 1 172 ? -2.344 -0.035 14.584 1.00 95.62 172 GLU A CA 1
ATOM 1336 C C . GLU A 1 172 ? -3.094 1.220 15.016 1.00 95.62 172 GLU A C 1
ATOM 1338 O O . GLU A 1 172 ? -4.316 1.319 14.875 1.00 95.62 172 GLU A O 1
ATOM 1343 N N . LYS A 1 173 ? -2.347 2.177 15.568 1.00 94.75 173 LYS A N 1
ATOM 1344 C CA . LYS A 1 173 ? -2.856 3.507 15.880 1.00 94.75 173 LYS A CA 1
ATOM 1345 C C . LYS A 1 173 ? -2.639 4.390 14.660 1.00 94.75 173 LYS A C 1
ATOM 1347 O O . LYS A 1 173 ? -1.495 4.638 14.304 1.00 94.75 173 LYS A O 1
ATOM 1352 N N . LEU A 1 174 ? -3.728 4.910 14.118 1.00 93.38 174 LEU A N 1
ATOM 1353 C CA . LEU A 1 174 ? -3.724 5.894 13.052 1.00 93.38 174 LEU A CA 1
ATOM 1354 C C . LEU A 1 174 ? -4.009 7.291 13.602 1.00 93.38 174 LEU A C 1
ATOM 1356 O O . LEU A 1 174 ? -4.906 7.474 14.437 1.00 93.38 174 LEU A O 1
ATOM 1360 N N . SER A 1 175 ? -3.264 8.275 13.121 1.00 88.00 175 SER A N 1
ATOM 1361 C CA . SER A 1 175 ? -3.342 9.670 13.537 1.00 88.00 175 SER A CA 1
ATOM 1362 C C . SER A 1 175 ? -3.813 10.566 12.388 1.00 88.00 175 SER A C 1
ATOM 1364 O O . SER A 1 175 ? -3.459 10.389 11.225 1.00 88.00 175 SER A O 1
ATOM 1366 N N . GLY A 1 176 ? -4.624 11.576 12.714 1.00 76.19 176 GLY A N 1
ATOM 1367 C CA . GLY A 1 176 ? -5.051 12.582 11.739 1.00 76.19 176 GLY A CA 1
ATOM 1368 C C . GLY A 1 176 ? -5.925 12.026 10.608 1.00 76.19 176 GLY A C 1
ATOM 1369 O O . GLY A 1 176 ? -6.754 11.147 10.824 1.00 76.19 176 GLY A O 1
ATOM 1370 N N . ASN A 1 177 ? -5.763 12.596 9.411 1.00 78.88 177 ASN A N 1
ATOM 1371 C CA . ASN A 1 177 ? -6.468 12.177 8.203 1.00 78.88 177 ASN A CA 1
ATOM 1372 C C . ASN A 1 177 ? -5.430 11.777 7.156 1.00 78.88 177 ASN A C 1
ATOM 1374 O O . ASN A 1 177 ? -4.503 12.539 6.883 1.00 78.88 177 ASN A O 1
ATOM 1378 N N . GLY A 1 178 ? -5.628 10.626 6.525 1.00 82.56 178 GLY A N 1
ATOM 1379 C CA . GLY A 1 178 ? -4.851 10.185 5.376 1.00 82.56 178 GLY A CA 1
ATOM 1380 C C . GLY A 1 178 ? -3.936 8.991 5.618 1.00 82.56 178 GLY A C 1
ATOM 1381 O O . GLY A 1 178 ? -3.569 8.353 4.634 1.00 82.56 178 GLY A O 1
ATOM 1382 N N . GLU A 1 179 ? -3.636 8.656 6.876 1.00 91.12 179 GLU A N 1
ATOM 1383 C CA . GLU A 1 179 ? -2.865 7.456 7.216 1.00 91.12 179 GLU A CA 1
ATOM 1384 C C . GLU A 1 179 ? -3.584 6.179 6.763 1.00 91.12 179 GLU A C 1
ATOM 1386 O O . GLU A 1 179 ? -4.821 6.114 6.695 1.00 91.12 179 GLU A O 1
ATOM 1391 N N . ARG A 1 180 ? -2.801 5.150 6.433 1.00 92.75 180 ARG A N 1
ATOM 1392 C CA . ARG A 1 180 ? -3.314 3.892 5.894 1.00 92.75 180 ARG A CA 1
ATOM 1393 C C . ARG A 1 180 ? -3.113 2.752 6.876 1.00 92.75 180 ARG A C 1
ATOM 1395 O O . ARG A 1 180 ? -2.014 2.502 7.344 1.00 92.75 180 ARG A O 1
ATOM 1402 N N . PHE A 1 181 ? -4.179 2.000 7.108 1.00 95.00 181 PHE A N 1
ATOM 1403 C CA . PHE A 1 181 ? -4.104 0.677 7.697 1.00 95.00 181 PHE A CA 1
ATOM 1404 C C . PHE A 1 181 ? -3.818 -0.338 6.595 1.00 95.00 181 PHE A C 1
ATOM 1406 O O . PHE A 1 181 ? -4.670 -0.579 5.734 1.00 95.00 181 PHE A O 1
ATOM 1413 N N . VAL A 1 182 ? -2.628 -0.937 6.622 1.00 95.19 182 VAL A N 1
ATOM 1414 C CA . VAL A 1 182 ? -2.218 -1.919 5.610 1.00 95.19 182 VAL A CA 1
ATOM 1415 C C . VAL A 1 182 ? -1.787 -3.216 6.268 1.00 95.19 182 VAL A C 1
ATOM 1417 O O . VAL A 1 182 ? -0.889 -3.239 7.113 1.00 95.19 182 VAL A O 1
ATOM 1420 N N . TYR A 1 183 ? -2.436 -4.309 5.876 1.00 94.75 183 TYR A N 1
ATOM 1421 C CA . TYR A 1 183 ? -2.069 -5.654 6.293 1.00 94.75 183 TYR A CA 1
ATOM 1422 C C . TYR A 1 183 ? -1.509 -6.427 5.104 1.00 94.75 183 TYR A C 1
ATOM 1424 O O . TYR A 1 183 ? -2.177 -6.594 4.081 1.00 94.75 183 TYR A O 1
ATOM 1432 N N . THR A 1 184 ? -0.273 -6.895 5.266 1.00 91.19 184 THR A N 1
ATOM 1433 C CA . THR A 1 184 ? 0.413 -7.754 4.304 1.00 91.19 184 THR A CA 1
ATOM 1434 C C . THR A 1 184 ? 0.833 -9.046 4.994 1.00 91.19 184 THR A C 1
ATOM 1436 O O . THR A 1 184 ? 1.199 -9.035 6.171 1.00 91.19 184 THR A O 1
ATOM 1439 N N . THR A 1 185 ? 0.774 -10.151 4.264 1.00 88.44 185 THR A N 1
ATOM 1440 C CA . THR A 1 185 ? 1.321 -11.446 4.678 1.00 88.44 185 THR A CA 1
ATOM 1441 C C . THR A 1 185 ? 2.563 -11.754 3.848 1.00 88.44 185 THR A C 1
ATOM 1443 O O . THR A 1 185 ? 2.772 -11.155 2.792 1.00 88.44 185 THR A O 1
ATOM 1446 N N . LYS A 1 186 ? 3.421 -12.656 4.323 1.00 81.88 186 LYS A N 1
ATOM 1447 C CA . LYS A 1 186 ? 4.561 -13.156 3.548 1.00 81.88 186 LYS A CA 1
ATOM 1448 C C . LYS A 1 186 ? 4.348 -14.635 3.267 1.00 81.88 186 LYS A C 1
ATOM 1450 O O . 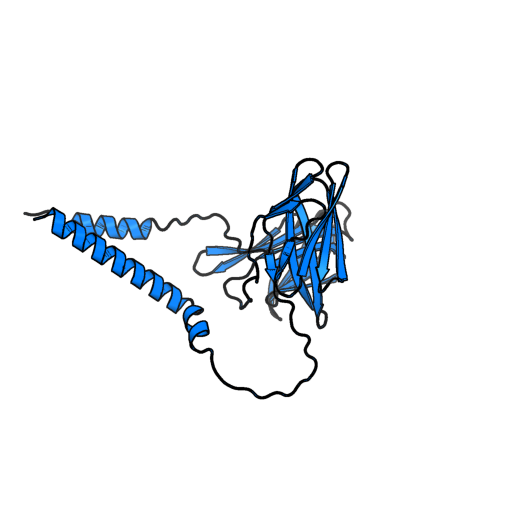LYS A 1 186 ? 4.274 -15.416 4.211 1.00 81.88 186 LYS A O 1
ATOM 1455 N N . ILE A 1 187 ? 4.291 -15.003 1.992 1.00 79.62 187 ILE A N 1
ATOM 1456 C CA . ILE A 1 187 ? 4.179 -16.390 1.529 1.00 79.62 187 ILE A CA 1
ATOM 1457 C C . ILE A 1 187 ? 5.347 -16.628 0.578 1.00 79.62 187 ILE A C 1
ATOM 1459 O O . ILE A 1 187 ? 5.602 -15.811 -0.300 1.00 79.62 187 ILE A O 1
ATOM 1463 N N . ASP A 1 188 ? 6.133 -17.674 0.833 1.00 77.69 188 ASP A N 1
ATOM 1464 C CA . ASP A 1 188 ? 7.346 -18.006 0.066 1.00 77.69 188 ASP A CA 1
ATOM 1465 C C . ASP A 1 188 ? 8.342 -16.838 -0.089 1.00 77.69 188 ASP A C 1
ATOM 1467 O O . ASP A 1 188 ? 9.052 -16.704 -1.082 1.00 77.69 188 ASP A O 1
ATOM 1471 N N . GLY A 1 189 ? 8.401 -15.965 0.923 1.00 71.25 189 GLY A N 1
ATOM 1472 C CA . GLY A 1 189 ? 9.251 -14.771 0.934 1.00 71.25 189 GLY A CA 1
ATOM 1473 C C . GLY A 1 189 ? 8.674 -13.568 0.181 1.00 71.25 189 GLY A C 1
ATOM 1474 O O . GLY A 1 189 ? 9.148 -12.453 0.401 1.00 71.25 189 GLY A O 1
ATOM 1475 N N . GLN A 1 190 ? 7.618 -13.755 -0.614 1.00 74.25 190 GLN A N 1
ATOM 1476 C CA . GLN A 1 190 ? 6.920 -12.682 -1.311 1.00 74.25 190 GLN A CA 1
ATOM 1477 C C . GLN A 1 190 ? 5.874 -12.036 -0.398 1.00 74.25 190 GLN A C 1
ATOM 1479 O O . GLN A 1 190 ? 5.115 -12.705 0.307 1.00 74.25 190 GLN A O 1
ATOM 1484 N N . ARG A 1 191 ? 5.862 -10.701 -0.374 1.00 80.69 191 ARG A N 1
ATOM 1485 C CA . ARG A 1 191 ? 4.870 -9.927 0.371 1.00 80.69 191 ARG A CA 1
ATOM 1486 C C . ARG A 1 191 ? 3.589 -9.854 -0.454 1.00 80.69 191 ARG A C 1
ATOM 1488 O O . ARG A 1 191 ? 3.629 -9.400 -1.591 1.00 80.69 191 ARG A O 1
ATOM 1495 N N . HIS A 1 192 ? 2.476 -10.237 0.159 1.00 86.62 192 HIS A N 1
ATOM 1496 C CA . HIS A 1 192 ? 1.151 -10.146 -0.432 1.00 86.62 192 HIS A CA 1
ATOM 1497 C C . HIS A 1 192 ? 0.261 -9.220 0.371 1.00 86.62 192 HIS A C 1
ATOM 1499 O O . HIS A 1 192 ? 0.134 -9.363 1.592 1.00 86.62 192 HIS A O 1
ATOM 1505 N N . THR A 1 193 ? -0.363 -8.264 -0.305 1.00 91.44 193 THR A N 1
ATOM 1506 C CA . THR A 1 193 ? -1.268 -7.332 0.366 1.00 91.44 193 THR A CA 1
ATOM 1507 C C . THR A 1 193 ? -2.642 -7.954 0.530 1.00 91.44 193 THR A C 1
ATOM 1509 O O . THR A 1 193 ? -3.253 -8.369 -0.444 1.00 91.44 193 THR A O 1
ATOM 1512 N N . ILE A 1 194 ? -3.148 -7.990 1.762 1.00 93.94 194 ILE A N 1
ATOM 1513 C CA . ILE A 1 194 ? -4.455 -8.574 2.090 1.00 93.94 194 ILE A CA 1
ATOM 1514 C C . ILE A 1 194 ? -5.502 -7.488 2.305 1.00 93.94 194 ILE A C 1
ATOM 1516 O O . ILE A 1 194 ? -6.648 -7.643 1.885 1.00 93.94 194 ILE A O 1
ATOM 1520 N N . LEU A 1 195 ? -5.124 -6.379 2.943 1.00 95.44 195 LEU A N 1
ATOM 1521 C CA . LEU A 1 195 ? -6.031 -5.273 3.227 1.00 95.44 195 LEU A CA 1
ATOM 1522 C C . LEU A 1 195 ? -5.308 -3.935 3.096 1.00 95.44 195 LEU A C 1
ATOM 1524 O O . LEU A 1 195 ? -4.245 -3.749 3.684 1.00 95.44 195 LEU A O 1
ATOM 1528 N N . ILE A 1 196 ? -5.933 -2.996 2.389 1.00 94.88 196 ILE A N 1
ATOM 1529 C CA . ILE A 1 196 ? -5.586 -1.572 2.390 1.00 94.88 196 ILE A CA 1
ATOM 1530 C C . ILE A 1 196 ? -6.835 -0.801 2.799 1.00 94.88 196 ILE A C 1
ATOM 1532 O O . ILE A 1 196 ? -7.910 -1.025 2.249 1.00 94.88 196 ILE A O 1
ATOM 1536 N N . ALA A 1 197 ? -6.699 0.120 3.743 1.00 94.62 197 ALA A N 1
ATOM 1537 C CA . ALA A 1 197 ? -7.770 0.996 4.194 1.00 94.62 197 ALA A CA 1
ATOM 1538 C C . ALA A 1 197 ? -7.188 2.362 4.560 1.00 94.62 197 ALA A C 1
ATOM 1540 O O . ALA A 1 197 ? -6.207 2.432 5.291 1.00 94.62 197 ALA A O 1
ATOM 1541 N N . LYS A 1 198 ? -7.781 3.459 4.082 1.00 94.31 198 LYS A N 1
ATOM 1542 C CA . LYS A 1 198 ? -7.320 4.818 4.395 1.00 94.31 198 LYS A CA 1
ATOM 1543 C C . LYS A 1 198 ? -8.233 5.473 5.419 1.00 94.31 198 LYS A C 1
ATOM 1545 O O . LYS A 1 198 ? -9.441 5.567 5.194 1.00 94.31 198 LYS A O 1
ATOM 1550 N N . LEU A 1 199 ? -7.662 5.975 6.509 1.00 94.38 199 LEU A N 1
ATOM 1551 C CA . LEU A 1 199 ? -8.381 6.804 7.469 1.00 94.38 199 LEU A CA 1
ATOM 1552 C C . LEU A 1 199 ? -8.760 8.131 6.801 1.00 94.38 199 LEU A C 1
ATOM 1554 O O . LEU A 1 199 ? -7.892 8.950 6.509 1.00 94.38 199 LEU A O 1
ATOM 1558 N N . ASP A 1 200 ? -10.050 8.345 6.541 1.00 93.56 200 ASP A N 1
ATOM 1559 C CA . ASP A 1 200 ? -10.535 9.590 5.931 1.00 93.56 200 ASP A CA 1
ATOM 1560 C C . ASP A 1 200 ? -10.856 10.641 6.997 1.00 93.56 200 ASP A C 1
ATOM 1562 O O . ASP A 1 200 ? -10.361 11.767 6.957 1.00 93.56 200 ASP A O 1
ATOM 1566 N N . ARG A 1 201 ? -11.674 10.262 7.986 1.00 92.88 201 ARG A N 1
ATOM 1567 C CA . ARG A 1 201 ? -12.075 11.157 9.078 1.00 92.88 201 ARG A CA 1
ATOM 1568 C C . ARG A 1 201 ? -12.476 10.401 10.334 1.00 92.88 201 ARG A C 1
ATOM 1570 O O . ARG A 1 201 ? -13.060 9.319 10.271 1.00 92.88 201 ARG A O 1
ATOM 1577 N N . ILE A 1 202 ? -12.277 11.048 11.475 1.00 92.75 202 ILE A N 1
ATOM 1578 C CA . ILE A 1 202 ? -12.787 10.618 12.778 1.00 92.75 202 ILE A CA 1
ATOM 1579 C C . ILE A 1 202 ? -13.995 11.491 13.138 1.00 92.75 202 ILE A C 1
ATOM 1581 O O . ILE A 1 202 ? -13.922 12.719 13.126 1.00 92.75 202 ILE A O 1
ATOM 1585 N N . SER A 1 203 ? -15.133 10.862 13.432 1.00 90.50 203 SER A N 1
ATOM 1586 C CA . SER A 1 203 ? -16.378 11.553 13.789 1.00 90.50 203 SER A CA 1
ATOM 1587 C C . SER A 1 203 ? -16.574 11.536 15.303 1.00 90.50 203 SER A C 1
ATOM 1589 O O . SER A 1 203 ? -17.226 10.653 15.866 1.00 90.50 203 SER A O 1
ATOM 1591 N N . GLY A 1 204 ? -15.989 12.532 15.972 1.00 85.38 204 GLY A N 1
ATOM 1592 C CA . GLY A 1 204 ? -15.996 12.625 17.434 1.00 85.38 204 GLY A CA 1
ATOM 1593 C C . GLY A 1 204 ? -15.264 11.445 18.080 1.00 85.38 204 GLY A C 1
ATOM 1594 O O . GLY A 1 204 ? -14.235 11.013 17.583 1.00 85.38 204 GLY A O 1
ATOM 1595 N N . ASN A 1 205 ? -15.810 10.904 19.171 1.00 87.44 205 ASN A N 1
ATOM 1596 C CA . ASN A 1 205 ? -15.265 9.715 19.847 1.00 87.44 205 ASN A CA 1
ATOM 1597 C C . ASN A 1 205 ? -16.096 8.447 19.570 1.00 87.44 205 ASN A C 1
ATOM 1599 O O . ASN A 1 205 ? -16.056 7.502 20.359 1.00 87.44 205 ASN A O 1
ATOM 1603 N N . ASP A 1 206 ? -16.897 8.459 18.501 1.00 91.62 206 ASP A N 1
ATOM 1604 C CA . ASP A 1 206 ? -17.903 7.425 18.236 1.00 91.62 206 ASP A CA 1
ATOM 1605 C C . ASP A 1 206 ? -17.559 6.550 17.033 1.00 91.62 206 ASP A C 1
ATOM 1607 O O . ASP A 1 206 ? -17.672 5.334 17.120 1.00 91.62 206 ASP A O 1
ATOM 1611 N N . SER A 1 207 ? -17.124 7.135 15.916 1.00 93.62 207 SER A N 1
ATOM 1612 C CA . SER A 1 207 ? -16.903 6.379 14.680 1.00 93.62 207 SER A CA 1
ATOM 1613 C C . SER A 1 207 ? -15.754 6.907 13.836 1.00 93.62 207 SER A C 1
ATOM 1615 O O . SER A 1 207 ? -15.339 8.065 13.940 1.00 93.62 207 SER A O 1
ATOM 1617 N N . VAL A 1 208 ? -15.265 6.032 12.966 1.00 94.44 208 VAL A N 1
ATOM 1618 C CA . VAL A 1 208 ? -14.231 6.306 11.974 1.00 94.44 208 VAL A CA 1
ATOM 1619 C C . VAL A 1 208 ? -14.806 6.065 10.591 1.00 94.44 208 VAL A C 1
ATOM 1621 O O . VAL A 1 208 ? -15.470 5.059 10.353 1.00 94.44 208 VAL A O 1
ATOM 1624 N N . HIS A 1 209 ? -14.532 6.980 9.668 1.00 95.19 209 HIS A N 1
ATOM 1625 C CA . HIS A 1 209 ? -14.773 6.761 8.254 1.00 95.19 209 HIS A CA 1
ATOM 1626 C C . HIS A 1 209 ? -13.480 6.300 7.586 1.00 95.19 209 HIS A C 1
ATOM 1628 O O . HIS A 1 209 ? -12.458 6.991 7.640 1.00 95.19 209 HIS A O 1
ATOM 1634 N N . VAL A 1 210 ? -13.550 5.138 6.953 1.00 94.25 210 VAL A N 1
ATOM 1635 C CA . VAL A 1 210 ? -12.477 4.558 6.155 1.00 94.25 210 VAL A CA 1
ATOM 1636 C C . VAL A 1 210 ? -12.855 4.696 4.688 1.00 94.25 210 VAL A C 1
ATOM 1638 O O . VAL A 1 210 ? -13.994 4.432 4.308 1.00 94.25 210 VAL A O 1
ATOM 1641 N N . SER A 1 211 ? -11.896 5.099 3.864 1.00 92.88 211 SER A N 1
ATOM 1642 C CA . SER A 1 211 ? -12.035 5.209 2.413 1.00 92.88 211 SER A CA 1
ATOM 1643 C C . SER A 1 211 ? -11.057 4.280 1.702 1.00 92.88 211 SER A C 1
ATOM 1645 O O . SER A 1 211 ? -10.048 3.860 2.276 1.00 92.88 211 SER A O 1
ATOM 1647 N N . GLY A 1 212 ? -11.363 3.949 0.446 1.00 89.56 212 GLY A N 1
ATOM 1648 C CA . GLY A 1 212 ? -10.488 3.125 -0.387 1.00 89.56 212 GLY A CA 1
ATOM 1649 C C . GLY A 1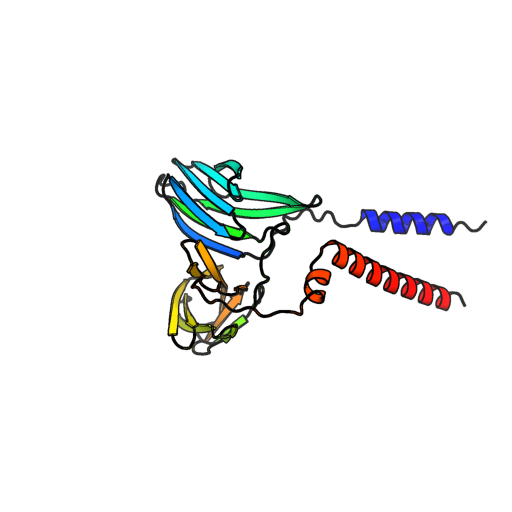 212 ? -10.239 1.726 0.179 1.00 89.56 212 GLY A C 1
ATOM 1650 O O . GLY A 1 212 ? -9.216 1.127 -0.148 1.00 89.56 212 GLY A O 1
ATOM 1651 N N . LEU A 1 213 ? -11.148 1.207 1.017 1.00 93.62 213 LEU A N 1
ATOM 1652 C CA . LEU A 1 213 ? -11.002 -0.114 1.611 1.00 93.62 213 LEU A CA 1
ATOM 1653 C C . LEU A 1 213 ? -11.001 -1.158 0.502 1.00 93.62 213 LEU A C 1
ATOM 1655 O O . LEU A 1 213 ? -11.998 -1.330 -0.206 1.00 93.62 213 LEU A O 1
ATOM 1659 N N . SER A 1 214 ? -9.870 -1.839 0.370 1.00 93.50 214 SER A N 1
ATOM 1660 C CA . SER A 1 214 ? -9.657 -2.903 -0.596 1.00 93.50 214 SER A CA 1
ATOM 1661 C C . SER A 1 214 ? -9.137 -4.141 0.113 1.00 93.50 214 SER A C 1
ATOM 1663 O O . SER A 1 214 ? -8.140 -4.066 0.830 1.00 93.50 214 SER A O 1
ATOM 1665 N N . GLN A 1 215 ? -9.818 -5.268 -0.081 1.00 94.25 215 GLN A N 1
ATOM 1666 C CA . GLN A 1 215 ? -9.418 -6.566 0.451 1.00 94.25 215 GLN A CA 1
ATOM 1667 C C . GLN A 1 215 ? -9.091 -7.513 -0.698 1.00 94.25 215 GLN A C 1
ATOM 1669 O O . GLN A 1 215 ? -9.896 -7.665 -1.617 1.00 94.25 215 GLN A O 1
ATOM 1674 N N . PHE A 1 216 ? -7.957 -8.195 -0.615 1.00 92.00 216 PHE A N 1
ATOM 1675 C CA . PHE A 1 216 ? -7.501 -9.170 -1.600 1.00 92.00 216 PHE A CA 1
ATOM 1676 C C . PHE A 1 216 ? -7.560 -10.585 -1.023 1.00 92.00 216 PHE A C 1
ATOM 1678 O O . PHE A 1 216 ? -7.629 -10.777 0.194 1.00 92.00 216 PHE A O 1
ATOM 1685 N N . LYS A 1 217 ? -7.598 -11.585 -1.908 1.00 89.81 217 LYS A N 1
ATOM 1686 C CA . LYS A 1 217 ? -7.561 -12.986 -1.489 1.00 89.81 217 LYS A CA 1
ATOM 1687 C C . LYS A 1 217 ? -6.166 -13.288 -0.942 1.00 89.81 217 LYS A C 1
ATOM 1689 O O . LYS A 1 217 ? -5.174 -12.964 -1.585 1.00 89.81 217 LYS A O 1
ATOM 1694 N N . GLU A 1 218 ? -6.106 -13.926 0.221 1.00 85.81 218 GLU A N 1
ATOM 1695 C CA . GLU A 1 218 ? -4.855 -14.495 0.711 1.00 85.81 218 GLU A CA 1
ATOM 1696 C C . GLU A 1 218 ? -4.418 -15.644 -0.214 1.00 85.81 218 GLU A C 1
ATOM 1698 O O . GLU A 1 218 ? -5.249 -16.509 -0.526 1.00 85.81 218 GLU A O 1
ATOM 1703 N N . PRO A 1 219 ? -3.164 -15.646 -0.703 1.00 80.06 219 PRO A N 1
ATOM 1704 C CA . PRO A 1 219 ? -2.655 -16.757 -1.492 1.00 80.06 219 PRO A CA 1
ATOM 1705 C C . PRO A 1 219 ? -2.666 -18.045 -0.668 1.00 80.06 219 PRO A C 1
ATOM 1707 O O . PRO A 1 219 ? -2.399 -18.041 0.531 1.00 80.06 219 PRO A O 1
ATOM 1710 N N . GLU A 1 220 ? -2.966 -19.162 -1.318 1.00 76.50 220 GLU A N 1
ATOM 1711 C CA . GLU A 1 220 ? -2.820 -20.474 -0.695 1.00 76.50 220 GLU A CA 1
ATOM 1712 C C . GLU A 1 220 ? -1.326 -20.828 -0.684 1.00 76.50 220 GLU A C 1
ATOM 1714 O O . GLU A 1 220 ? -0.658 -20.711 -1.713 1.00 76.50 220 GLU A O 1
ATOM 1719 N N . SER A 1 221 ? -0.781 -21.217 0.473 1.00 61.72 221 SER A N 1
ATOM 1720 C CA . SER A 1 221 ? 0.599 -21.700 0.558 1.00 61.72 221 SER A CA 1
ATOM 1721 C C . SER A 1 221 ? 0.751 -22.952 -0.299 1.00 61.72 221 SER A C 1
ATOM 1723 O O . SER A 1 221 ? -0.081 -23.858 -0.201 1.00 61.72 221 SER A O 1
ATOM 1725 N N . ALA A 1 222 ? 1.817 -23.029 -1.095 1.00 54.91 222 ALA A N 1
ATOM 1726 C CA . ALA A 1 222 ? 2.161 -24.240 -1.825 1.00 54.91 222 ALA A CA 1
ATOM 1727 C C . ALA A 1 222 ? 2.704 -25.297 -0.848 1.00 54.91 222 ALA A C 1
ATOM 1729 O O . ALA A 1 222 ? 3.910 -25.490 -0.740 1.00 54.91 222 ALA A O 1
ATOM 1730 N N . ASP A 1 223 ? 1.810 -25.962 -0.116 1.00 42.50 223 ASP A N 1
ATOM 1731 C CA . ASP A 1 223 ? 2.119 -27.220 0.561 1.00 42.50 223 ASP A CA 1
ATOM 1732 C C . ASP A 1 223 ? 1.350 -28.356 -0.122 1.00 42.50 223 ASP A C 1
ATOM 1734 O O . ASP A 1 223 ? 0.178 -28.219 -0.486 1.00 42.50 223 ASP A O 1
ATOM 1738 N N . GLU A 1 224 ? 2.075 -29.438 -0.391 1.00 49.50 224 GLU A N 1
ATOM 1739 C CA . GLU A 1 224 ? 1.749 -30.485 -1.356 1.00 49.50 224 GLU A CA 1
ATOM 1740 C C . GLU A 1 224 ? 0.444 -31.218 -1.012 1.00 49.50 224 GLU A C 1
ATOM 1742 O O . GLU A 1 224 ? 0.304 -31.852 0.035 1.00 49.50 224 GLU A O 1
ATOM 1747 N N . GLY A 1 225 ? -0.504 -31.197 -1.948 1.00 34.84 225 GLY A N 1
ATOM 1748 C CA . GLY A 1 225 ? -1.726 -31.985 -1.879 1.00 34.84 225 GLY A CA 1
ATOM 1749 C C . GLY A 1 225 ? -2.180 -32.387 -3.273 1.00 34.84 225 GLY A C 1
ATOM 1750 O O . GLY A 1 225 ? -2.933 -31.659 -3.914 1.00 34.84 225 GLY A O 1
ATOM 1751 N N . ASP A 1 226 ? -1.712 -33.549 -3.733 1.00 43.16 226 ASP A N 1
ATOM 1752 C CA . ASP A 1 226 ? -2.225 -34.231 -4.921 1.00 43.16 226 ASP A CA 1
ATOM 1753 C C . ASP A 1 226 ? -3.755 -34.349 -4.852 1.00 43.16 226 ASP A C 1
ATOM 1755 O O . ASP A 1 226 ? -4.317 -34.928 -3.917 1.00 43.16 226 ASP A O 1
ATOM 1759 N N . GLY A 1 227 ? -4.437 -33.826 -5.870 1.00 34.25 227 GLY A N 1
ATOM 1760 C CA . GLY A 1 227 ? -5.890 -33.869 -5.961 1.00 34.25 227 GLY A CA 1
ATOM 1761 C C . GLY A 1 227 ? -6.397 -33.457 -7.335 1.00 34.25 227 GLY A C 1
ATOM 1762 O O . GLY A 1 227 ? -6.821 -32.322 -7.532 1.00 34.25 227 GLY A O 1
ATOM 1763 N N . ASP A 1 228 ? -6.361 -34.400 -8.279 1.00 40.88 228 ASP A N 1
ATOM 1764 C CA . ASP A 1 228 ? -7.093 -34.356 -9.550 1.00 40.88 228 ASP A CA 1
ATOM 1765 C C . ASP A 1 228 ? -8.562 -33.931 -9.356 1.00 40.88 228 ASP A C 1
ATOM 1767 O O . ASP A 1 228 ? -9.248 -34.442 -8.467 1.00 40.88 228 ASP A O 1
ATOM 1771 N N . GLY A 1 229 ? -9.099 -33.074 -10.237 1.00 35.34 229 GLY A N 1
ATOM 1772 C CA . GLY A 1 229 ? -10.526 -32.736 -10.166 1.00 35.34 229 GLY A CA 1
ATOM 1773 C C . GLY A 1 229 ? -11.052 -31.662 -11.115 1.00 35.34 229 GLY A C 1
ATOM 1774 O O . GLY A 1 229 ? -11.454 -30.597 -10.675 1.00 35.34 229 GLY A O 1
ATOM 1775 N N . ASP A 1 230 ? -11.040 -31.988 -12.403 1.00 41.31 230 ASP A N 1
ATOM 1776 C CA . ASP A 1 230 ? -11.909 -31.583 -13.522 1.00 41.31 230 ASP A CA 1
ATOM 1777 C C . ASP A 1 230 ? -12.982 -30.457 -13.401 1.00 41.31 230 ASP A C 1
ATOM 1779 O O . ASP A 1 230 ? -13.780 -30.363 -12.475 1.00 41.31 230 ASP A O 1
ATOM 1783 N N . ASN A 1 231 ? -13.092 -29.761 -14.541 1.00 45.09 231 ASN A N 1
ATOM 1784 C CA . ASN A 1 231 ? -14.267 -29.155 -15.178 1.00 45.09 231 ASN A CA 1
ATOM 1785 C C . ASN A 1 231 ? -15.049 -28.003 -14.528 1.00 45.09 231 ASN A C 1
ATOM 1787 O O . ASN A 1 231 ? -15.818 -28.171 -13.586 1.00 45.09 231 ASN A O 1
ATOM 1791 N N . GLY A 1 232 ? -15.068 -26.876 -15.256 1.00 41.25 232 GLY A N 1
ATOM 1792 C CA . GLY A 1 232 ? -16.251 -26.013 -15.281 1.00 41.25 232 GLY A CA 1
ATOM 1793 C C . GLY A 1 232 ? -16.017 -24.509 -15.314 1.00 41.25 232 GLY A C 1
ATOM 1794 O O . GLY A 1 232 ? -16.746 -23.802 -14.631 1.00 41.25 232 GLY A O 1
ATOM 1795 N N . ASN A 1 233 ? -15.059 -23.966 -16.083 1.00 43.44 233 ASN A N 1
ATOM 1796 C CA . ASN A 1 233 ? -14.996 -22.501 -16.206 1.00 43.44 233 ASN A CA 1
ATOM 1797 C C . ASN A 1 233 ? -14.511 -21.939 -17.551 1.00 43.44 233 ASN A C 1
ATOM 1799 O O . ASN A 1 233 ? -13.692 -21.024 -17.616 1.00 43.44 233 ASN A O 1
ATOM 1803 N N . TRP A 1 234 ? -15.046 -22.455 -18.657 1.00 37.94 234 TRP A N 1
ATOM 1804 C CA . TRP A 1 234 ? -14.832 -21.818 -19.962 1.00 37.94 234 TRP A CA 1
ATOM 1805 C C . TRP A 1 234 ? -15.604 -20.495 -20.109 1.00 37.94 234 TRP A C 1
ATOM 1807 O O . TRP A 1 234 ? -15.200 -19.637 -20.890 1.00 37.94 234 TRP A O 1
ATOM 1817 N N . ASN A 1 235 ? -16.669 -20.286 -19.322 1.00 47.41 235 ASN A N 1
ATOM 1818 C CA . ASN A 1 235 ? -17.513 -19.094 -19.426 1.00 47.41 235 ASN A CA 1
ATOM 1819 C C . ASN A 1 235 ? -16.933 -17.855 -18.720 1.00 47.41 235 ASN A C 1
ATOM 1821 O O . ASN A 1 235 ? -17.075 -16.768 -19.273 1.00 47.41 235 ASN A O 1
ATOM 1825 N N . ALA A 1 236 ? -16.249 -17.968 -17.571 1.00 49.72 236 ALA A N 1
ATOM 1826 C CA . ALA A 1 236 ? -15.644 -16.783 -16.938 1.00 49.72 236 ALA A CA 1
ATOM 1827 C C . ALA A 1 236 ? -14.440 -16.259 -17.735 1.00 49.72 236 ALA A C 1
ATOM 1829 O O . ALA A 1 236 ? -14.347 -15.061 -17.996 1.00 49.72 236 ALA A O 1
ATOM 1830 N N . ARG A 1 237 ? -13.600 -17.166 -18.259 1.00 45.41 237 ARG A N 1
ATOM 1831 C CA . ARG A 1 237 ? -12.436 -16.800 -19.084 1.00 45.41 237 ARG A CA 1
ATOM 1832 C C . ARG A 1 237 ? -12.802 -16.059 -20.373 1.00 45.41 237 ARG A C 1
ATOM 1834 O O . ARG A 1 237 ? -12.014 -15.257 -20.864 1.00 45.41 237 ARG A O 1
ATOM 1841 N N . LEU A 1 238 ? -13.991 -16.299 -20.930 1.00 46.16 238 LEU A N 1
ATOM 1842 C CA . LEU A 1 238 ? -14.460 -15.606 -22.134 1.00 46.16 238 LEU A CA 1
ATOM 1843 C C . LEU A 1 238 ? -14.851 -14.146 -21.859 1.00 46.16 238 LEU A C 1
ATOM 1845 O O . LEU A 1 238 ? -14.559 -13.287 -22.684 1.00 46.16 238 LEU A O 1
ATOM 1849 N N . VAL A 1 239 ? -15.449 -13.843 -20.702 1.00 51.53 239 VAL A N 1
ATOM 1850 C CA . VAL A 1 239 ? -15.852 -12.473 -20.303 1.00 51.53 239 VAL A CA 1
ATOM 1851 C C . VAL A 1 239 ? -14.642 -11.616 -19.888 1.00 51.53 239 VAL A C 1
ATOM 1853 O O . VAL A 1 239 ? -14.689 -10.382 -19.927 1.00 51.53 239 VAL A O 1
ATOM 1856 N N . GLU A 1 240 ? -13.540 -12.264 -19.518 1.00 48.69 240 GLU A N 1
ATOM 1857 C CA . GLU A 1 240 ? -12.290 -11.630 -19.082 1.00 48.69 240 GLU A CA 1
ATOM 1858 C C . GLU A 1 240 ? -11.359 -11.233 -20.234 1.00 48.69 240 GLU A C 1
ATOM 1860 O O . GLU A 1 240 ? -10.469 -10.405 -20.044 1.00 48.69 240 GLU A O 1
ATOM 1865 N N . LEU A 1 241 ? -11.584 -11.743 -21.450 1.00 45.06 241 LEU A N 1
ATOM 1866 C CA . LEU A 1 241 ? -10.809 -11.327 -22.615 1.00 45.06 241 LEU A CA 1
ATOM 1867 C C . LEU A 1 241 ? -11.169 -9.880 -23.011 1.00 45.06 241 LEU A C 1
ATOM 1869 O O . LEU A 1 241 ? -12.349 -9.588 -23.243 1.00 45.06 241 LEU A O 1
ATOM 1873 N N . PRO A 1 242 ? -10.180 -8.979 -23.196 1.00 50.75 242 PRO A N 1
ATOM 1874 C CA . PRO A 1 242 ? -10.422 -7.590 -23.600 1.00 50.75 242 PRO A CA 1
ATOM 1875 C C . PRO A 1 242 ? -11.300 -7.496 -24.854 1.00 50.75 242 PRO A C 1
ATOM 1877 O O . PRO A 1 242 ? -12.232 -6.697 -24.923 1.00 50.75 242 PRO A O 1
ATOM 1880 N N . ILE A 1 243 ? -11.068 -8.396 -25.815 1.00 53.56 243 ILE A N 1
ATOM 1881 C CA . ILE A 1 243 ? -11.815 -8.510 -27.075 1.00 53.56 243 ILE A CA 1
ATOM 1882 C C . ILE A 1 243 ? -13.312 -8.755 -26.832 1.00 53.56 243 ILE A C 1
ATOM 1884 O O . ILE A 1 243 ? -14.149 -8.192 -27.537 1.00 53.56 243 ILE A O 1
ATOM 1888 N N . PHE A 1 244 ? -13.672 -9.549 -25.822 1.00 49.84 244 PHE A N 1
ATOM 1889 C CA . PHE A 1 244 ? -15.069 -9.852 -25.514 1.00 49.84 244 PHE A CA 1
ATOM 1890 C C . PHE A 1 244 ? -15.777 -8.660 -24.856 1.00 49.84 244 PHE A C 1
ATOM 1892 O O . PHE A 1 244 ? -16.938 -8.391 -25.162 1.00 49.84 244 PHE A O 1
ATOM 1899 N N . ARG A 1 245 ? -15.065 -7.872 -24.037 1.00 53.53 245 ARG A N 1
ATOM 1900 C CA . ARG A 1 245 ? -15.580 -6.608 -23.479 1.00 53.53 245 ARG A CA 1
ATOM 1901 C C . ARG A 1 245 ? -15.800 -5.547 -24.561 1.00 53.53 245 ARG A C 1
ATOM 1903 O O . ARG A 1 245 ? -16.829 -4.871 -24.537 1.00 53.53 245 ARG A O 1
ATOM 1910 N N . TYR A 1 246 ? -14.904 -5.450 -25.548 1.00 56.41 246 TYR A N 1
ATOM 1911 C CA . TYR A 1 246 ? -15.117 -4.595 -26.724 1.00 56.41 246 TYR A CA 1
ATOM 1912 C C . TYR A 1 246 ? -16.303 -5.068 -27.575 1.00 56.41 246 TYR A C 1
ATOM 1914 O O . TYR A 1 246 ? -17.096 -4.253 -28.034 1.00 56.41 246 TYR A O 1
ATOM 1922 N N . MET A 1 247 ? -16.485 -6.379 -27.743 1.00 52.22 247 MET A N 1
ATOM 1923 C CA . MET A 1 247 ? -17.647 -6.929 -28.451 1.00 52.22 247 MET A CA 1
ATOM 1924 C C . MET A 1 247 ? -18.961 -6.639 -27.712 1.00 52.22 247 MET A C 1
ATOM 1926 O O . MET A 1 247 ? -19.939 -6.250 -28.348 1.00 52.22 247 MET A O 1
ATOM 1930 N N . LEU A 1 248 ? -18.983 -6.765 -26.380 1.00 53.66 248 LEU A N 1
ATOM 1931 C CA . LEU A 1 248 ? -20.158 -6.475 -25.557 1.00 53.66 248 LEU A CA 1
ATOM 1932 C C . LEU A 1 248 ? -20.521 -4.983 -25.595 1.00 53.66 248 LEU A C 1
ATOM 1934 O O . LEU A 1 248 ? -21.695 -4.643 -25.739 1.00 53.66 248 LEU A O 1
ATOM 1938 N N . SER A 1 249 ? -19.528 -4.088 -25.531 1.00 58.66 249 SER A N 1
ATOM 1939 C CA . SER A 1 249 ? -19.766 -2.644 -25.628 1.00 58.66 249 SER A CA 1
ATOM 1940 C C . SER A 1 249 ? -20.282 -2.246 -27.012 1.00 58.66 249 SER A C 1
ATOM 1942 O O . SER A 1 249 ? -21.244 -1.484 -27.091 1.00 58.66 249 SER A O 1
ATOM 1944 N N . ILE A 1 250 ? -19.748 -2.833 -28.092 1.00 60.50 250 ILE A N 1
ATOM 1945 C CA . ILE A 1 250 ? -20.255 -2.657 -29.464 1.00 60.50 250 ILE A CA 1
ATOM 1946 C C . ILE A 1 250 ? -21.699 -3.159 -29.582 1.00 60.50 250 ILE A C 1
ATOM 1948 O O . ILE A 1 250 ? -22.526 -2.497 -30.210 1.00 60.50 250 ILE A O 1
ATOM 1952 N N . PHE A 1 251 ? -22.033 -4.292 -28.958 1.00 57.50 251 PHE A N 1
ATOM 1953 C CA . PHE A 1 251 ? -23.384 -4.856 -28.997 1.00 57.50 251 PHE A CA 1
ATOM 1954 C C . PHE A 1 251 ? -24.400 -3.967 -28.271 1.00 57.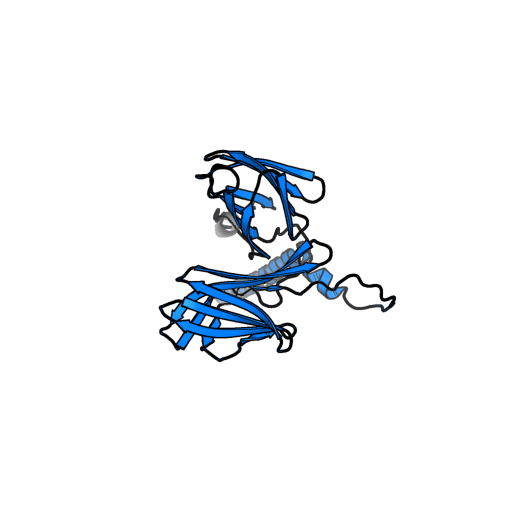50 251 PHE A C 1
ATOM 1956 O O . PHE A 1 251 ? -25.475 -3.688 -28.801 1.00 57.50 251 PHE A O 1
ATOM 1963 N N . VAL A 1 252 ? -24.043 -3.452 -27.089 1.00 63.53 252 VAL A N 1
ATOM 1964 C CA . VAL A 1 252 ? -24.867 -2.480 -26.352 1.00 63.53 252 VAL A CA 1
ATOM 1965 C C . VAL A 1 252 ? -25.029 -1.195 -27.166 1.00 63.53 252 VAL A C 1
ATOM 1967 O O . VAL A 1 252 ? -26.144 -0.685 -27.286 1.00 63.53 252 VAL A O 1
ATOM 1970 N N . PHE A 1 253 ? -23.959 -0.713 -27.804 1.00 59.78 253 PHE A N 1
ATOM 1971 C CA . PHE A 1 253 ? -24.018 0.462 -28.672 1.00 59.78 253 PHE A CA 1
ATOM 1972 C C . PHE A 1 253 ? -24.935 0.242 -29.880 1.00 59.78 253 PHE A C 1
ATOM 1974 O O . PHE A 1 253 ? -25.735 1.115 -30.210 1.00 59.78 253 PHE A O 1
ATOM 1981 N N . ALA A 1 254 ? -24.879 -0.936 -30.506 1.00 63.50 254 ALA A N 1
ATOM 1982 C CA . ALA A 1 254 ? -25.748 -1.301 -31.618 1.00 63.50 254 ALA A CA 1
ATOM 1983 C C . ALA A 1 254 ? -27.224 -1.361 -31.189 1.00 63.50 254 ALA A C 1
ATOM 1985 O O . ALA A 1 254 ? -28.083 -0.816 -31.882 1.00 63.50 254 ALA A O 1
ATOM 1986 N N . CYS A 1 255 ? -27.526 -1.941 -30.024 1.00 61.53 255 CYS A N 1
ATOM 1987 C CA . CYS A 1 255 ? -28.883 -1.981 -29.473 1.00 61.53 255 CYS A CA 1
ATOM 1988 C C . CYS A 1 255 ? -29.433 -0.577 -29.178 1.00 61.53 255 CYS A C 1
ATOM 1990 O O . CYS A 1 255 ? -30.565 -0.265 -29.552 1.00 61.53 255 CYS A O 1
ATOM 1992 N N . VAL A 1 256 ? -28.624 0.293 -28.565 1.00 64.62 256 VAL A N 1
ATOM 1993 C CA . VAL A 1 256 ? -28.999 1.689 -28.288 1.00 64.62 256 VAL A CA 1
ATOM 1994 C C . VAL A 1 256 ? -29.183 2.474 -29.589 1.00 64.62 256 VAL A C 1
ATOM 1996 O O . VAL A 1 256 ? -30.155 3.212 -29.735 1.00 64.62 256 VAL A O 1
ATOM 1999 N N . PHE A 1 257 ? -28.314 2.269 -30.579 1.00 66.50 257 PHE A N 1
ATOM 2000 C CA . PHE A 1 257 ? -28.411 2.921 -31.884 1.00 66.50 257 PHE A CA 1
ATOM 2001 C C . PHE A 1 257 ? -29.674 2.505 -32.654 1.00 66.50 257 PHE A C 1
ATOM 2003 O O . PHE A 1 257 ? -30.362 3.353 -33.226 1.00 66.50 257 PHE A O 1
ATOM 2010 N N . VAL A 1 258 ? -30.037 1.218 -32.620 1.00 71.31 258 VAL A N 1
ATOM 2011 C CA . VAL A 1 258 ? -31.285 0.711 -33.215 1.00 71.31 258 VAL A CA 1
ATOM 2012 C C . VAL A 1 258 ? -32.515 1.275 -32.494 1.00 71.31 258 VAL A C 1
ATOM 2014 O O . VAL A 1 258 ? -33.473 1.669 -33.161 1.00 71.31 258 VAL A O 1
ATOM 2017 N N . LEU A 1 259 ? -32.482 1.391 -31.162 1.00 64.38 259 LEU A N 1
ATOM 2018 C CA . LEU A 1 259 ? -33.541 2.037 -30.374 1.00 64.38 259 LEU A CA 1
ATOM 2019 C C . LEU A 1 259 ? -33.725 3.510 -30.759 1.00 64.38 259 LEU A C 1
ATOM 2021 O O . LEU A 1 259 ? -34.848 3.943 -31.019 1.00 64.38 259 LEU A O 1
ATOM 2025 N N . ILE A 1 260 ? -32.630 4.266 -30.874 1.00 64.31 260 ILE A N 1
ATOM 2026 C CA . ILE A 1 260 ? -32.659 5.679 -31.279 1.00 64.31 260 ILE A CA 1
ATOM 2027 C C . ILE A 1 260 ? -33.214 5.827 -32.704 1.00 64.31 260 ILE A C 1
ATOM 2029 O O . ILE A 1 260 ? -34.062 6.687 -32.950 1.00 64.31 260 ILE A O 1
ATOM 2033 N N . LEU A 1 261 ? -32.805 4.965 -33.642 1.00 65.56 261 LEU A N 1
ATOM 2034 C CA . LEU A 1 261 ? -33.348 4.952 -35.005 1.00 65.56 261 LEU A CA 1
ATOM 2035 C C . LEU A 1 261 ? -34.838 4.584 -35.043 1.00 65.56 261 LEU A C 1
ATOM 2037 O O . LEU A 1 261 ? -35.581 5.140 -35.855 1.00 65.56 261 LEU A O 1
ATOM 2041 N N . GLY A 1 262 ? -35.284 3.675 -34.173 1.00 63.19 262 GLY A N 1
ATOM 2042 C CA . GLY A 1 262 ? -36.691 3.310 -34.011 1.00 63.19 262 GLY A CA 1
ATOM 2043 C C . GLY A 1 262 ? -37.542 4.490 -33.540 1.00 63.19 262 GLY A C 1
ATOM 2044 O O . GLY A 1 262 ? -38.544 4.819 -34.178 1.00 63.19 262 GLY A O 1
ATOM 2045 N N . ILE A 1 263 ? -37.088 5.188 -32.496 1.00 61.56 263 ILE A N 1
ATOM 2046 C CA . ILE A 1 263 ? -37.748 6.385 -31.951 1.00 61.56 263 ILE A CA 1
ATOM 2047 C C . ILE A 1 263 ? -37.787 7.507 -33.001 1.00 61.56 263 ILE A C 1
ATOM 2049 O O . ILE A 1 263 ? -38.839 8.098 -33.246 1.00 61.56 263 ILE A O 1
ATOM 2053 N N . ALA A 1 264 ? -36.680 7.748 -33.709 1.00 55.19 264 ALA A N 1
ATOM 2054 C CA . ALA A 1 264 ? -36.611 8.759 -34.766 1.00 55.19 264 ALA A CA 1
ATOM 2055 C C . ALA A 1 264 ? -37.541 8.454 -35.959 1.00 55.19 264 ALA A C 1
ATOM 2057 O O . ALA A 1 264 ? -38.059 9.375 -36.596 1.00 55.19 264 ALA A O 1
ATOM 2058 N N . ARG A 1 265 ? -37.789 7.171 -36.265 1.00 55.69 265 ARG A N 1
ATOM 2059 C CA . ARG A 1 265 ? -38.771 6.750 -37.280 1.00 55.69 265 ARG A CA 1
ATOM 2060 C C . ARG A 1 265 ? -40.210 6.976 -36.826 1.00 55.69 265 ARG A C 1
ATOM 2062 O O . ARG A 1 265 ? -41.048 7.314 -37.658 1.00 55.69 265 ARG A O 1
ATOM 2069 N N . GLN A 1 266 ? -40.487 6.799 -35.538 1.00 51.59 266 GLN A N 1
ATOM 2070 C CA . GLN A 1 266 ? -41.819 6.963 -34.963 1.00 51.59 266 GLN A CA 1
ATOM 2071 C C . GLN A 1 266 ? -42.234 8.440 -34.867 1.00 51.59 266 GLN A C 1
ATOM 2073 O O . GLN A 1 266 ? -43.407 8.738 -35.037 1.00 51.59 266 GLN A O 1
ATOM 2078 N N . MET A 1 267 ? -41.277 9.362 -34.703 1.00 49.09 267 MET A N 1
ATOM 2079 C CA . MET A 1 267 ? -41.515 10.817 -34.720 1.00 49.09 267 MET A CA 1
ATOM 2080 C C . MET A 1 267 ? -41.657 11.431 -36.128 1.00 49.09 267 MET A C 1
ATOM 2082 O O . MET A 1 267 ? -41.950 12.617 -36.249 1.00 49.09 267 MET A O 1
ATOM 2086 N N . ARG A 1 268 ? -41.403 10.661 -37.199 1.00 47.94 268 ARG A N 1
ATOM 2087 C CA . ARG A 1 268 ? -41.552 11.095 -38.606 1.00 47.94 268 ARG A CA 1
ATOM 2088 C C . ARG A 1 268 ? -42.841 10.604 -39.279 1.00 47.94 268 ARG A C 1
ATOM 2090 O O . ARG A 1 268 ? -43.040 10.908 -40.454 1.00 47.94 268 ARG A O 1
ATOM 2097 N N . ARG A 1 269 ? -43.669 9.827 -38.579 1.00 45.16 269 ARG A N 1
ATOM 2098 C CA . ARG A 1 269 ? -45.056 9.540 -38.973 1.00 45.16 269 ARG A CA 1
ATOM 2099 C C . ARG A 1 269 ? -45.985 10.508 -38.262 1.00 45.16 269 ARG A C 1
ATOM 2101 O O . ARG A 1 269 ? -46.996 10.864 -38.897 1.00 45.16 269 ARG A O 1
#

Radius of gyration: 24.45 Å; chains: 1; bounding box: 68×53×75 Å

Sequence (269 aa):
MDGSTPRIIFITLAILLIIPICAGNVHEATICYLEDSVETGDALDLEQGYRLTIDDIRKNDAAISIFNGSEEILNTSISGDYTFKKKIGGIDYDILWISMNLSGGDPAQMELEQYRDPDKPFDYPLIGAVSISIKRGEQESLKMGYELEVTSIIDNNAVLTLYKDDNIVKQEKLSGNGERFVYTTKIDGQRHTILIAKLDRISGNDSVHVSGLSQFKEPESADEGDGDGDNGNWNARLVELPIFRYMLSIFVFACVFVLILGIARQMRR

Foldseek 3Di:
DDPPVVVVVVVVVVVVVPPPPPPDADFAAWFDKDKDWDFAQDKAQDPLQKIKHFPAWAQQKTWIWIDRNPDTPDTDMDRFWDWDWDADPNHTYTAKIKGWDRNPTPGIIIIITGTDDPVGDDDAFQDFFAKDKAWAPDWDDDPQQKIWHFPFDDPQKTWIFIDHVNHTPDIDIGHDFFDWDWDWDAAPNHIGTAWIWGFHGDDPGTITMITRITGHDDDDHPDDDDDDDDDDDPPVVQCPDPVNVVVVVVVVVVVVVVVVVVVVVVVVD

Organism: NCBI:txid2759911

pLDDT: mean 80.77, std 19.8, range [34.25, 98.31]